Protein AF-A0A258SLM5-F1 (afdb_monomer)

Structure (mmCIF, N/CA/C/O backbone):
data_AF-A0A258SLM5-F1
#
_entry.id   AF-A0A258SLM5-F1
#
loop_
_atom_site.group_PDB
_atom_site.id
_atom_site.type_symbol
_atom_site.label_atom_id
_atom_site.label_alt_id
_atom_site.label_comp_id
_atom_site.label_asym_id
_atom_site.label_entity_id
_atom_site.label_seq_id
_atom_site.pdbx_PDB_ins_code
_atom_site.Cartn_x
_atom_site.Cartn_y
_atom_site.Cartn_z
_atom_site.occupancy
_atom_site.B_iso_or_equiv
_atom_site.auth_seq_id
_atom_site.auth_comp_id
_atom_site.auth_asym_id
_atom_site.auth_atom_id
_atom_site.pdbx_PDB_model_num
ATOM 1 N N . MET A 1 1 ? -1.365 2.436 -43.369 1.00 46.50 1 MET A N 1
ATOM 2 C CA . MET A 1 1 ? -1.531 3.900 -43.452 1.00 46.50 1 MET A CA 1
ATOM 3 C C . MET A 1 1 ? -2.387 4.309 -42.268 1.00 46.50 1 MET A C 1
ATOM 5 O O . MET A 1 1 ? -3.543 3.920 -42.238 1.00 46.50 1 MET A O 1
ATOM 9 N N . THR A 1 2 ? -1.801 4.949 -41.257 1.00 47.31 2 THR A N 1
ATOM 10 C CA . THR A 1 2 ? -2.528 5.542 -40.121 1.00 47.31 2 THR A CA 1
ATOM 11 C C . THR A 1 2 ? -3.199 6.834 -40.585 1.00 47.31 2 THR A C 1
ATOM 13 O O . THR A 1 2 ? -2.580 7.614 -41.311 1.00 47.31 2 THR A O 1
ATOM 16 N N . LEU A 1 3 ? -4.473 7.028 -40.241 1.00 50.03 3 LEU A N 1
ATOM 17 C CA . LEU A 1 3 ? -5.247 8.199 -40.665 1.00 50.03 3 LEU A CA 1
ATOM 18 C C . LEU A 1 3 ? -4.883 9.434 -39.813 1.00 50.03 3 LEU A C 1
ATOM 20 O O . LEU A 1 3 ? -4.470 9.278 -38.662 1.00 50.03 3 LEU A O 1
ATOM 24 N N . PRO A 1 4 ? -5.040 10.669 -40.329 1.00 44.06 4 PRO A N 1
ATOM 25 C CA . PRO A 1 4 ? -4.808 11.886 -39.553 1.00 44.06 4 PRO A CA 1
ATOM 26 C C . PRO A 1 4 ? -5.886 11.989 -38.464 1.00 44.06 4 PRO A C 1
ATOM 28 O O . PRO A 1 4 ? -7.036 12.304 -38.756 1.00 44.06 4 PRO A O 1
ATOM 31 N N . GLY A 1 5 ? -5.526 11.652 -37.224 1.00 56.97 5 GLY A N 1
ATOM 32 C CA . GLY A 1 5 ? -6.453 11.564 -36.088 1.00 56.97 5 GLY A CA 1
ATOM 33 C C . GLY A 1 5 ? -6.364 10.255 -35.302 1.00 56.97 5 GLY A C 1
ATOM 34 O O . GLY A 1 5 ? -6.866 10.204 -34.182 1.00 56.97 5 GLY A O 1
ATOM 35 N N . ASP A 1 6 ? -5.681 9.230 -35.829 1.00 52.06 6 ASP A N 1
ATOM 36 C CA . ASP A 1 6 ? -5.302 8.064 -35.027 1.00 52.06 6 ASP A CA 1
ATOM 37 C C . ASP A 1 6 ? -4.296 8.519 -33.967 1.00 52.06 6 ASP A C 1
ATOM 39 O O . ASP A 1 6 ? -3.131 8.803 -34.272 1.00 52.06 6 ASP A O 1
ATOM 43 N N . GLN A 1 7 ? -4.732 8.587 -32.706 1.00 57.00 7 GLN A N 1
ATOM 44 C CA . GLN A 1 7 ? -3.772 8.591 -31.612 1.00 57.00 7 GLN A CA 1
ATOM 45 C C . GLN A 1 7 ? -2.931 7.317 -31.753 1.00 57.00 7 GLN A C 1
ATOM 47 O O . GLN A 1 7 ? -3.501 6.230 -31.893 1.00 57.00 7 GLN A O 1
ATOM 52 N N . PRO A 1 8 ? -1.590 7.414 -31.751 1.00 60.25 8 PRO A N 1
ATOM 53 C CA . PRO A 1 8 ? -0.759 6.227 -31.843 1.00 60.25 8 PRO A CA 1
ATOM 54 C C . PRO A 1 8 ? -1.170 5.283 -30.717 1.00 60.25 8 PRO A C 1
ATOM 56 O O . PRO A 1 8 ? -1.262 5.719 -29.570 1.00 60.25 8 PRO A O 1
ATOM 59 N N . LEU A 1 9 ? -1.434 4.013 -31.048 1.00 62.34 9 LEU A N 1
ATOM 60 C CA . LEU A 1 9 ? -1.694 2.969 -30.059 1.00 62.34 9 LEU A CA 1
ATOM 61 C C . LEU A 1 9 ? -0.564 3.009 -29.027 1.00 62.34 9 LEU A C 1
ATOM 63 O O . LEU A 1 9 ? 0.554 2.565 -29.303 1.00 62.34 9 LEU A O 1
ATOM 67 N N . GLN A 1 10 ? -0.839 3.594 -27.862 1.00 73.44 10 GLN A N 1
ATOM 68 C CA . GLN A 1 10 ? 0.143 3.685 -26.799 1.00 73.44 10 GLN A CA 1
ATOM 69 C C . GLN A 1 10 ? 0.272 2.288 -26.201 1.00 73.44 10 GLN A C 1
ATOM 71 O O . GLN A 1 10 ? -0.687 1.724 -25.676 1.00 73.44 10 GLN A O 1
ATOM 76 N N . LYS A 1 11 ? 1.450 1.688 -26.363 1.00 86.00 11 LYS A N 1
ATOM 77 C CA . LYS A 1 11 ? 1.726 0.336 -25.881 1.00 86.00 11 LYS A CA 1
ATOM 78 C C . LYS A 1 11 ? 2.327 0.408 -24.491 1.00 86.00 11 LYS A C 1
ATOM 80 O O . LYS A 1 11 ? 3.218 1.218 -24.247 1.00 86.00 11 LYS A O 1
ATOM 85 N N . LEU A 1 12 ? 1.880 -0.492 -23.623 1.00 93.19 12 LEU A N 1
ATOM 86 C CA . LEU A 1 12 ? 2.562 -0.748 -22.366 1.00 93.19 12 LEU A CA 1
ATOM 87 C C . LEU A 1 12 ? 3.955 -1.327 -22.657 1.00 93.19 12 LEU A C 1
ATOM 89 O O . LEU A 1 12 ? 4.104 -2.266 -23.441 1.00 93.19 12 LEU A O 1
ATOM 93 N N . GLN A 1 13 ? 4.967 -0.742 -22.036 1.00 95.38 13 GLN A N 1
ATOM 94 C CA . GLN A 1 13 ? 6.375 -1.101 -22.127 1.00 95.38 13 GLN A CA 1
ATOM 95 C C . GLN A 1 13 ? 6.870 -1.560 -20.755 1.00 95.38 13 GLN A C 1
ATOM 97 O O . GLN A 1 13 ? 6.334 -1.163 -19.718 1.00 95.38 13 GLN A O 1
ATOM 102 N N . PHE A 1 14 ? 7.908 -2.395 -20.756 1.00 96.50 14 PHE A N 1
ATOM 103 C CA . PHE A 1 14 ? 8.510 -2.912 -19.535 1.00 96.50 14 PHE A CA 1
ATOM 104 C C . PHE A 1 14 ? 9.997 -2.587 -19.488 1.00 96.50 14 PHE A C 1
ATOM 106 O O . PHE A 1 14 ? 10.729 -2.881 -20.432 1.00 96.50 14 PHE A O 1
ATOM 113 N N . TYR A 1 15 ? 10.430 -2.007 -18.374 1.00 95.88 15 TYR A N 1
ATOM 114 C CA . TYR A 1 15 ? 11.804 -1.563 -18.156 1.00 95.88 15 TYR A CA 1
ATOM 115 C C . TYR A 1 15 ? 12.389 -2.256 -16.937 1.00 95.88 15 TYR A C 1
ATOM 117 O O . TYR A 1 15 ? 11.711 -2.386 -15.920 1.00 95.88 15 TYR A O 1
ATOM 125 N N . VAL A 1 16 ? 13.643 -2.689 -17.025 1.00 96.31 16 VAL A N 1
ATOM 126 C CA . VAL A 1 16 ? 14.373 -3.243 -15.882 1.00 96.31 16 VAL A CA 1
ATOM 127 C C . VAL A 1 16 ? 15.198 -2.128 -15.253 1.00 96.31 16 VAL A C 1
ATOM 129 O O . VAL A 1 16 ? 15.904 -1.407 -15.958 1.00 96.31 16 VAL A O 1
ATOM 132 N N . THR A 1 17 ? 15.102 -1.965 -13.937 1.00 94.69 17 THR A N 1
ATOM 133 C CA . THR A 1 17 ? 15.929 -1.000 -13.207 1.00 94.69 17 THR A CA 1
ATOM 134 C C . THR A 1 17 ? 17.398 -1.417 -13.208 1.00 94.69 17 THR A C 1
ATOM 136 O O . THR A 1 17 ? 17.745 -2.594 -13.351 1.00 94.69 17 THR A O 1
ATOM 139 N N . THR A 1 18 ? 18.280 -0.460 -12.935 1.00 93.94 18 THR A N 1
ATOM 140 C CA . THR A 1 18 ? 19.635 -0.787 -12.485 1.00 93.94 18 THR A CA 1
ATOM 141 C C . THR A 1 18 ? 19.578 -1.590 -11.179 1.00 93.94 18 THR A C 1
ATOM 143 O O . THR A 1 18 ? 18.570 -1.580 -10.464 1.00 93.94 18 THR A O 1
ATOM 146 N N . GLY A 1 19 ? 20.638 -2.350 -10.901 1.00 93.62 19 GLY A N 1
ATOM 147 C CA . GLY A 1 19 ? 20.751 -3.116 -9.662 1.00 93.62 19 GLY A CA 1
ATOM 148 C C . GLY A 1 19 ? 20.915 -2.205 -8.447 1.00 93.62 19 GLY A C 1
ATOM 149 O O . GLY A 1 19 ? 21.703 -1.264 -8.483 1.00 93.62 19 GLY A O 1
ATOM 150 N N . TYR A 1 20 ? 20.197 -2.510 -7.370 1.00 92.56 20 TYR A N 1
ATOM 151 C CA . TYR A 1 20 ? 20.288 -1.833 -6.073 1.00 92.56 20 TYR A CA 1
ATOM 152 C C . TYR A 1 20 ? 20.353 -2.856 -4.933 1.00 92.56 20 TYR A C 1
ATOM 154 O O . TYR A 1 20 ? 20.106 -4.045 -5.137 1.00 92.56 20 TYR A O 1
ATOM 162 N N . SER A 1 21 ? 20.702 -2.427 -3.721 1.00 93.69 21 SER A N 1
ATOM 163 C CA . SER A 1 21 ? 20.759 -3.319 -2.555 1.00 93.69 21 SER A CA 1
ATOM 164 C C . SER A 1 21 ? 19.380 -3.894 -2.221 1.00 93.69 21 SER A C 1
ATOM 166 O O . SER A 1 21 ? 18.390 -3.169 -2.137 1.00 93.69 21 SER A O 1
ATOM 168 N N . CYS A 1 22 ? 19.290 -5.207 -2.005 1.00 94.50 22 CYS A N 1
ATOM 169 C CA . CYS A 1 22 ? 18.036 -5.846 -1.620 1.00 94.50 22 CYS A CA 1
ATOM 170 C C . CYS A 1 22 ? 17.626 -5.431 -0.200 1.00 94.50 22 CYS A C 1
ATOM 172 O O . CYS A 1 22 ? 18.342 -5.704 0.758 1.00 94.50 22 CYS A O 1
ATOM 174 N N . GLY A 1 23 ? 16.432 -4.852 -0.052 1.00 89.12 23 GLY A N 1
ATOM 175 C CA . GLY A 1 23 ? 15.911 -4.420 1.252 1.00 89.12 23 GLY A CA 1
ATOM 176 C C . GLY A 1 23 ? 15.541 -5.551 2.222 1.00 89.12 23 GLY A C 1
ATOM 177 O O . GLY A 1 23 ? 15.280 -5.280 3.387 1.00 89.12 23 GLY A O 1
ATOM 178 N N . TYR A 1 24 ? 15.511 -6.809 1.767 1.00 90.56 24 TYR A N 1
ATOM 179 C CA . TYR A 1 24 ? 15.129 -7.961 2.599 1.00 90.56 24 TYR A CA 1
ATOM 180 C C . TYR A 1 24 ? 16.278 -8.924 2.887 1.00 90.56 24 TYR A C 1
ATOM 182 O O . TYR A 1 24 ? 16.266 -9.599 3.913 1.00 90.56 24 TYR A O 1
ATOM 190 N N . LEU A 1 25 ? 17.242 -9.040 1.972 1.00 92.69 25 LEU A N 1
ATOM 191 C CA . LEU A 1 25 ? 18.299 -10.043 2.050 1.00 92.69 25 LEU A CA 1
ATOM 192 C C . LEU A 1 25 ? 19.661 -9.349 2.001 1.00 92.69 25 LEU A C 1
ATOM 194 O O . LEU A 1 25 ? 19.982 -8.737 0.977 1.00 92.69 25 LEU A O 1
ATOM 198 N N . PRO A 1 26 ? 20.479 -9.455 3.065 1.00 92.06 26 PRO A N 1
ATOM 199 C CA . PRO A 1 26 ? 21.780 -8.806 3.098 1.00 92.06 26 PRO A CA 1
ATOM 200 C C . PRO A 1 26 ? 22.681 -9.353 1.987 1.00 92.06 26 PRO A C 1
ATOM 202 O O . PRO A 1 26 ? 22.635 -10.540 1.656 1.00 92.06 26 PRO A O 1
ATOM 205 N N . ASN A 1 27 ? 23.519 -8.480 1.423 1.00 90.56 27 ASN A N 1
ATOM 206 C CA . ASN A 1 27 ? 24.499 -8.808 0.379 1.00 90.56 27 ASN A CA 1
ATOM 207 C C . ASN A 1 27 ? 23.906 -9.375 -0.926 1.00 90.56 27 ASN A C 1
ATOM 209 O O . ASN A 1 27 ? 24.622 -10.004 -1.704 1.00 90.56 27 ASN A O 1
ATOM 213 N N . LYS A 1 28 ? 22.611 -9.158 -1.194 1.00 92.94 28 LYS A N 1
ATOM 214 C CA . LYS A 1 28 ? 21.994 -9.465 -2.491 1.00 92.94 28 LYS A CA 1
ATOM 215 C C . LYS A 1 28 ? 21.656 -8.189 -3.253 1.00 92.94 28 LYS A C 1
ATOM 217 O O . LYS A 1 28 ? 21.232 -7.200 -2.661 1.00 92.94 28 LYS A O 1
ATOM 222 N N . LEU A 1 29 ? 21.787 -8.248 -4.577 1.00 93.94 29 LEU A N 1
ATOM 223 C CA . LEU A 1 29 ? 21.261 -7.222 -5.472 1.00 93.94 29 LEU A CA 1
ATOM 224 C C . LEU A 1 29 ? 19.797 -7.509 -5.816 1.00 93.94 29 LEU A C 1
ATOM 226 O O . LEU A 1 29 ? 19.373 -8.661 -5.943 1.00 93.94 29 LEU A O 1
ATOM 230 N N . ALA A 1 30 ? 19.039 -6.434 -5.968 1.00 95.25 30 ALA A N 1
ATOM 231 C CA . ALA A 1 30 ? 17.667 -6.420 -6.419 1.00 95.25 30 ALA A CA 1
ATOM 232 C C . ALA A 1 30 ? 17.533 -5.584 -7.692 1.00 95.25 30 ALA A C 1
ATOM 234 O O . ALA A 1 30 ? 18.253 -4.611 -7.899 1.00 95.25 30 ALA A O 1
ATOM 235 N N . GLN A 1 31 ? 16.589 -5.986 -8.534 1.00 95.69 31 GLN A N 1
ATOM 236 C CA . GLN A 1 31 ? 16.138 -5.239 -9.702 1.00 95.69 31 GLN A CA 1
ATOM 237 C C . GLN A 1 31 ? 14.623 -5.366 -9.788 1.00 95.69 31 GLN A C 1
ATOM 239 O O . GLN A 1 31 ? 14.046 -6.350 -9.313 1.00 95.69 31 GLN A O 1
ATOM 244 N N . SER A 1 32 ? 13.982 -4.386 -10.411 1.00 95.94 32 SER A N 1
ATOM 245 C CA . SER A 1 32 ? 12.543 -4.392 -10.650 1.00 95.94 32 SER A CA 1
ATOM 246 C C . SER A 1 32 ? 12.241 -4.278 -12.137 1.00 95.94 32 SER A C 1
ATOM 248 O O . SER A 1 32 ? 12.918 -3.556 -12.862 1.00 95.94 32 SER A O 1
ATOM 250 N N . LEU A 1 33 ? 11.201 -4.980 -12.579 1.00 97.06 33 LEU A N 1
ATOM 251 C CA . LEU A 1 33 ? 10.557 -4.770 -13.867 1.00 97.06 33 LEU A CA 1
ATOM 252 C C . LEU A 1 33 ? 9.397 -3.793 -13.661 1.00 97.06 33 LEU A C 1
ATOM 254 O O . LEU A 1 33 ? 8.480 -4.094 -12.898 1.00 97.06 33 LEU A O 1
ATOM 258 N N . ILE A 1 34 ? 9.436 -2.645 -14.326 1.00 97.19 34 ILE A N 1
ATOM 259 C CA . ILE A 1 34 ? 8.461 -1.556 -14.204 1.00 97.19 34 ILE A CA 1
ATOM 260 C C . ILE A 1 34 ? 7.580 -1.532 -15.451 1.00 97.19 34 ILE A C 1
ATOM 262 O O . ILE A 1 34 ? 8.101 -1.585 -16.564 1.00 97.19 34 ILE A O 1
ATOM 266 N N . ALA A 1 35 ? 6.263 -1.430 -15.265 1.00 97.12 35 ALA A N 1
ATOM 267 C CA . ALA A 1 35 ? 5.305 -1.213 -16.345 1.00 97.12 35 ALA A CA 1
ATOM 268 C C . ALA A 1 35 ? 5.100 0.293 -16.577 1.00 97.12 35 ALA A C 1
ATOM 270 O O . ALA A 1 35 ? 4.783 1.031 -15.643 1.00 97.12 35 ALA A O 1
ATOM 271 N N . ALA A 1 36 ? 5.283 0.752 -17.814 1.00 94.81 36 ALA A N 1
ATOM 272 C CA . ALA A 1 36 ? 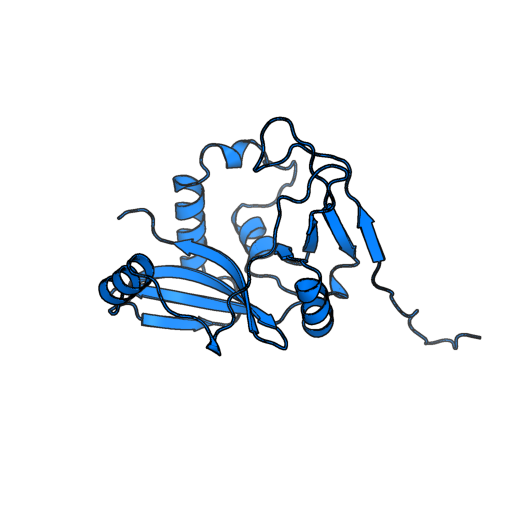5.211 2.166 -18.170 1.00 94.81 36 ALA A CA 1
ATOM 273 C C . ALA A 1 36 ? 4.638 2.377 -19.587 1.00 94.81 36 ALA A C 1
ATOM 275 O O . ALA A 1 36 ? 4.700 1.466 -20.409 1.00 94.81 36 ALA A O 1
ATOM 276 N N . PRO A 1 37 ? 4.104 3.567 -19.906 1.00 94.56 37 PRO A N 1
ATOM 277 C CA . PRO A 1 37 ? 3.883 4.696 -19.001 1.00 94.56 37 PRO A CA 1
ATOM 278 C C . PRO A 1 37 ? 2.737 4.442 -18.003 1.00 94.56 37 PRO A C 1
ATOM 280 O O . PRO A 1 37 ? 1.799 3.698 -18.277 1.00 94.56 37 PRO A O 1
ATOM 283 N N . GLN A 1 38 ? 2.831 5.056 -16.819 1.00 92.69 38 GLN A N 1
ATOM 284 C CA . GLN A 1 38 ? 1.961 4.764 -15.667 1.00 92.69 38 GLN A CA 1
ATOM 285 C C . GLN A 1 38 ? 0.480 5.051 -15.923 1.00 92.69 38 GLN A C 1
ATOM 287 O O . GLN A 1 38 ? -0.377 4.334 -15.416 1.00 92.69 38 GLN A O 1
ATOM 292 N N . HIS A 1 39 ? 0.162 6.091 -16.702 1.00 92.00 39 HIS A N 1
ATOM 293 C CA . HIS A 1 39 ? -1.223 6.483 -16.996 1.00 92.00 39 HIS A CA 1
ATOM 294 C C . HIS A 1 39 ? -1.976 5.447 -17.835 1.00 92.00 39 HIS A C 1
ATOM 296 O O . HIS A 1 39 ? -3.201 5.475 -17.868 1.00 92.00 39 HIS A O 1
ATOM 302 N N . LEU A 1 40 ? -1.266 4.521 -18.489 1.00 94.31 40 LEU A N 1
ATOM 303 C CA . LEU A 1 40 ? -1.887 3.388 -19.174 1.00 94.31 40 LEU A CA 1
ATOM 304 C C . LEU A 1 40 ? -2.214 2.235 -18.224 1.00 94.31 40 LEU A C 1
ATOM 306 O O . LEU A 1 40 ? -2.997 1.368 -18.588 1.00 94.31 40 LEU A O 1
ATOM 310 N N . VAL A 1 41 ? -1.640 2.191 -17.020 1.00 95.62 41 VAL A N 1
ATOM 311 C CA . VAL A 1 41 ? -1.906 1.126 -16.046 1.00 95.62 41 VAL A CA 1
ATOM 312 C C . VAL A 1 41 ? -3.190 1.448 -15.282 1.00 95.62 41 VAL A C 1
ATOM 314 O O . VAL A 1 41 ? -3.162 1.931 -14.154 1.00 95.62 41 VAL A O 1
ATOM 317 N N . ASN A 1 42 ? -4.325 1.202 -15.931 1.00 95.31 42 ASN A N 1
ATOM 318 C CA . ASN A 1 42 ? -5.652 1.309 -15.327 1.00 95.31 42 ASN A CA 1
ATOM 319 C C . ASN A 1 42 ? -6.057 0.016 -14.585 1.00 95.31 42 ASN A C 1
ATOM 321 O O . ASN A 1 42 ? -5.320 -0.972 -14.605 1.00 95.31 42 ASN A O 1
ATOM 325 N N . THR A 1 43 ? -7.241 -0.007 -13.960 1.00 95.69 43 THR A N 1
ATOM 326 C CA . THR A 1 43 ? -7.762 -1.176 -13.218 1.00 95.69 43 THR A CA 1
ATOM 327 C C . THR A 1 43 ? -7.762 -2.470 -14.030 1.00 95.69 43 THR A C 1
ATOM 329 O O . THR A 1 43 ? -7.400 -3.528 -13.510 1.00 95.69 43 THR A O 1
ATOM 332 N N . GLU A 1 44 ? -8.144 -2.415 -15.307 1.00 95.50 44 GLU A N 1
ATOM 333 C CA . GLU A 1 44 ? -8.196 -3.601 -16.164 1.00 95.50 44 GLU A CA 1
ATOM 334 C C . GLU A 1 44 ? -6.795 -4.155 -16.435 1.00 95.50 44 GLU A C 1
ATOM 336 O O . GLU A 1 44 ? -6.544 -5.346 -16.240 1.00 95.50 44 GLU A O 1
ATOM 341 N N . ILE A 1 45 ? -5.862 -3.286 -16.827 1.00 96.50 45 ILE A N 1
ATOM 342 C CA . ILE A 1 45 ? -4.477 -3.676 -17.093 1.00 96.50 45 ILE A CA 1
ATOM 343 C C . ILE A 1 45 ? -3.811 -4.169 -15.807 1.00 96.50 45 ILE A C 1
ATOM 345 O O . ILE A 1 45 ? -3.168 -5.221 -15.808 1.00 96.50 45 ILE A O 1
ATOM 349 N N . TYR A 1 46 ? -4.004 -3.465 -14.690 1.00 97.25 46 TYR A N 1
ATOM 350 C CA . TYR A 1 46 ? -3.441 -3.864 -13.405 1.00 97.25 46 TYR A CA 1
ATOM 351 C C . TYR A 1 46 ? -3.997 -5.205 -12.915 1.00 97.25 46 TYR A C 1
ATOM 353 O O . TYR A 1 46 ? -3.228 -6.020 -12.407 1.00 97.25 46 TYR A O 1
ATOM 361 N N . SER A 1 47 ? -5.280 -5.497 -13.162 1.00 96.88 47 SER A N 1
ATOM 362 C CA . SER A 1 47 ? -5.870 -6.813 -12.874 1.00 96.88 47 SER A CA 1
ATOM 363 C C . SER A 1 47 ? -5.144 -7.946 -13.609 1.00 96.88 47 SER A C 1
ATOM 365 O O . SER A 1 47 ? -5.045 -9.047 -13.083 1.00 96.88 47 SER A O 1
ATOM 367 N N . GLY A 1 48 ? -4.588 -7.700 -14.800 1.00 96.38 48 GLY A N 1
ATOM 368 C CA . GLY A 1 48 ? -3.719 -8.661 -15.487 1.00 96.38 48 GLY A CA 1
ATOM 369 C C . GLY A 1 48 ? -2.291 -8.698 -14.929 1.00 96.38 48 GLY A C 1
ATOM 370 O O . GLY A 1 48 ? -1.703 -9.769 -14.777 1.00 96.38 48 GLY A O 1
ATOM 371 N N . LEU A 1 49 ? -1.722 -7.540 -14.591 1.00 96.56 49 LEU A N 1
ATOM 372 C CA . LEU A 1 49 ? -0.353 -7.437 -14.078 1.00 96.56 49 LEU A CA 1
ATOM 373 C C . LEU A 1 49 ? -0.198 -8.083 -12.694 1.00 96.56 49 LEU A C 1
ATOM 375 O O . LEU A 1 49 ? 0.769 -8.812 -12.462 1.00 96.56 49 LEU A O 1
ATOM 379 N N . ILE A 1 50 ? -1.150 -7.882 -11.780 1.00 96.12 50 ILE A N 1
ATOM 380 C CA . ILE A 1 50 ? -1.108 -8.486 -10.439 1.00 96.12 50 ILE A CA 1
ATOM 381 C C . ILE A 1 50 ? -1.134 -10.021 -10.510 1.00 96.12 50 ILE A C 1
ATOM 383 O O . ILE A 1 50 ? -0.494 -10.710 -9.704 1.00 96.12 50 ILE A O 1
ATOM 387 N N . GLN A 1 51 ? -1.764 -10.575 -11.555 1.00 94.19 51 GLN A N 1
ATOM 388 C CA . GLN A 1 51 ? -1.745 -12.010 -11.836 1.00 94.19 51 GLN A CA 1
ATOM 389 C C . GLN A 1 51 ? -0.334 -12.525 -12.157 1.00 94.19 51 GLN A C 1
ATOM 391 O O . GLN A 1 51 ? -0.006 -13.662 -11.822 1.00 94.19 51 GLN A O 1
ATOM 396 N N . GLN A 1 52 ? 0.526 -11.662 -12.698 1.00 94.56 52 GLN A N 1
ATOM 397 C CA . GLN A 1 52 ? 1.928 -11.932 -13.028 1.00 94.56 52 GLN A CA 1
ATOM 398 C C . GLN A 1 52 ? 2.909 -11.511 -11.915 1.00 94.56 52 GLN A C 1
ATOM 400 O O . GLN A 1 52 ? 4.121 -11.461 -12.134 1.00 94.56 52 GLN A O 1
ATOM 405 N N . GLY A 1 53 ? 2.400 -11.197 -10.719 1.00 94.38 53 GLY A N 1
ATOM 406 C CA . GLY A 1 53 ? 3.211 -10.836 -9.556 1.00 94.38 53 GLY A CA 1
ATOM 407 C C . GLY A 1 53 ? 3.643 -9.371 -9.508 1.00 94.38 53 GLY A C 1
ATOM 408 O O . GLY A 1 53 ? 4.555 -9.043 -8.749 1.00 94.38 53 GLY A O 1
ATOM 409 N N . PHE A 1 54 ? 3.017 -8.494 -10.302 1.00 96.19 54 PHE A N 1
ATOM 410 C CA . PHE A 1 54 ? 3.159 -7.051 -10.107 1.00 96.19 54 PHE A CA 1
ATOM 411 C C . PHE A 1 54 ? 2.471 -6.593 -8.824 1.00 96.19 54 PHE A C 1
ATOM 413 O O . PHE A 1 54 ? 1.440 -7.118 -8.417 1.00 96.19 54 PHE A O 1
ATOM 420 N N . ARG A 1 55 ? 3.078 -5.585 -8.210 1.00 94.31 55 ARG A N 1
ATOM 421 C CA . ARG A 1 55 ? 2.590 -4.793 -7.083 1.00 94.31 55 ARG A CA 1
ATOM 422 C C . ARG A 1 55 ? 2.651 -3.319 -7.474 1.00 94.31 55 ARG A C 1
ATOM 424 O O . ARG A 1 55 ? 3.282 -2.983 -8.481 1.00 94.31 55 ARG A O 1
ATOM 431 N N . ARG A 1 56 ? 2.039 -2.432 -6.690 1.00 92.44 56 ARG A N 1
ATOM 432 C CA . ARG A 1 56 ? 2.097 -0.992 -6.963 1.00 92.44 56 ARG A CA 1
ATOM 433 C C . ARG A 1 56 ? 2.474 -0.142 -5.757 1.00 92.44 56 ARG A C 1
ATOM 435 O O . ARG A 1 56 ? 2.280 -0.551 -4.618 1.00 92.44 56 ARG A O 1
ATOM 442 N N . SER A 1 57 ? 3.013 1.035 -6.050 1.00 89.19 57 SER A N 1
ATOM 443 C CA . SER A 1 57 ? 3.281 2.130 -5.114 1.00 89.19 57 SER A CA 1
ATOM 444 C C . SER A 1 57 ? 2.875 3.432 -5.802 1.00 89.19 57 SER A C 1
ATOM 446 O O . SER A 1 57 ? 3.397 3.736 -6.878 1.00 89.19 57 SER A O 1
ATOM 448 N N . GLY A 1 58 ? 1.884 4.147 -5.260 1.00 88.56 58 GLY A N 1
ATOM 449 C CA . GLY A 1 58 ? 1.223 5.238 -5.981 1.00 88.56 58 GLY A CA 1
ATOM 450 C C . GLY A 1 58 ? 0.770 4.786 -7.376 1.00 88.56 58 GLY A C 1
ATOM 451 O O . GLY A 1 58 ? 0.096 3.762 -7.531 1.00 88.56 58 GLY A O 1
ATOM 452 N N . LYS A 1 59 ? 1.208 5.513 -8.407 1.00 90.38 59 LYS A N 1
ATOM 453 C CA . LYS A 1 59 ? 0.920 5.227 -9.825 1.00 90.38 59 LYS A CA 1
ATOM 454 C C . LYS A 1 59 ? 1.865 4.208 -10.480 1.00 90.38 59 LYS A C 1
ATOM 456 O O . LYS A 1 59 ? 1.652 3.827 -11.630 1.00 90.38 59 LYS A O 1
ATOM 461 N N . PHE A 1 60 ? 2.911 3.759 -9.788 1.00 92.56 60 PHE A N 1
ATOM 462 C CA . PHE A 1 60 ? 3.926 2.871 -10.354 1.00 92.56 60 PHE A CA 1
ATOM 463 C C . PHE A 1 60 ? 3.563 1.406 -10.127 1.00 92.56 60 PHE A C 1
ATOM 465 O O . PHE A 1 60 ? 3.444 0.973 -8.982 1.00 92.56 60 PHE A O 1
ATOM 472 N N . ALA A 1 61 ? 3.471 0.621 -11.202 1.00 95.88 61 ALA A N 1
ATOM 473 C CA . ALA A 1 61 ? 3.341 -0.832 -11.134 1.00 95.88 61 ALA A CA 1
ATOM 474 C C . ALA A 1 61 ? 4.676 -1.508 -11.466 1.00 95.88 61 ALA A C 1
ATOM 476 O O . ALA A 1 61 ? 5.306 -1.215 -12.485 1.00 95.88 61 ALA A O 1
ATOM 477 N N . TYR A 1 62 ? 5.106 -2.433 -10.612 1.00 96.19 62 TYR A N 1
ATOM 478 C CA . TYR A 1 62 ? 6.400 -3.093 -10.733 1.00 96.19 62 TYR A CA 1
ATOM 479 C C . TYR A 1 62 ? 6.390 -4.501 -10.135 1.00 96.19 62 TYR A C 1
ATOM 481 O O . TYR A 1 62 ? 5.543 -4.832 -9.309 1.00 96.19 62 TYR A O 1
ATOM 489 N N . ARG A 1 63 ? 7.353 -5.342 -10.512 1.00 96.12 63 ARG A N 1
ATOM 490 C CA . ARG A 1 63 ? 7.625 -6.614 -9.828 1.00 96.12 63 ARG A CA 1
ATOM 491 C C . ARG A 1 63 ? 9.121 -6.867 -9.687 1.00 96.12 63 ARG A C 1
ATOM 493 O O . ARG A 1 63 ? 9.882 -6.411 -10.538 1.00 96.12 63 ARG A O 1
ATOM 500 N N . PRO A 1 64 ? 9.555 -7.637 -8.679 1.00 95.62 64 PRO A N 1
ATOM 501 C CA . PRO A 1 64 ? 10.934 -8.1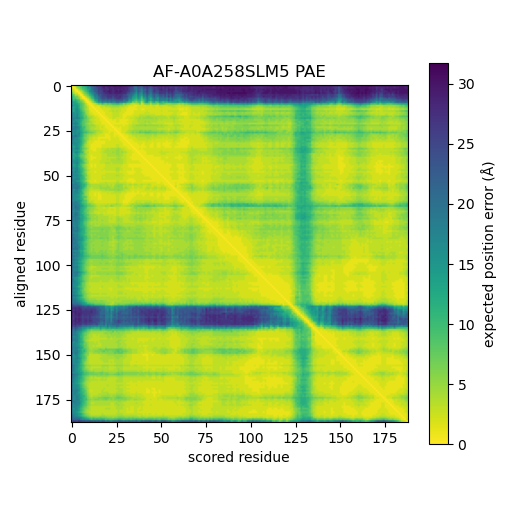06 -8.586 1.00 95.62 64 PRO A CA 1
ATOM 502 C C . PRO A 1 64 ? 11.385 -8.837 -9.860 1.00 95.62 64 PRO A C 1
ATOM 504 O O . PRO A 1 64 ? 10.653 -9.658 -10.419 1.00 95.62 64 PRO A O 1
ATOM 507 N N . HIS A 1 65 ? 12.602 -8.535 -10.305 1.00 95.75 65 HIS A N 1
ATOM 508 C CA . HIS A 1 65 ? 13.239 -9.088 -11.500 1.00 95.75 65 HIS A CA 1
ATOM 509 C C . HIS A 1 65 ? 14.746 -9.297 -11.277 1.00 95.75 65 HIS A C 1
ATOM 511 O O . HIS A 1 65 ? 15.576 -8.902 -12.085 1.00 95.75 65 HIS A O 1
ATOM 517 N N . CYS A 1 66 ? 15.111 -9.875 -10.134 1.00 94.44 66 CYS A N 1
ATOM 518 C CA . CYS A 1 66 ? 16.505 -10.142 -9.796 1.00 94.44 66 CYS A CA 1
ATOM 519 C C . CYS A 1 66 ? 17.059 -11.301 -10.642 1.00 94.44 66 CYS A C 1
ATOM 521 O O . CYS A 1 66 ? 16.420 -12.349 -10.726 1.00 94.44 66 CYS A O 1
ATOM 523 N N . GLU A 1 67 ? 18.274 -11.167 -11.179 1.00 88.75 67 GLU A N 1
ATOM 524 C CA . GLU A 1 67 ? 18.909 -12.214 -12.001 1.00 88.75 67 GLU A CA 1
ATOM 525 C C . GLU A 1 67 ? 19.097 -13.542 -11.245 1.00 88.75 67 GLU A C 1
ATOM 527 O O . GLU A 1 67 ? 18.794 -14.614 -11.763 1.00 88.75 67 GLU A O 1
ATOM 532 N N . ASN A 1 68 ? 19.548 -13.466 -9.988 1.00 89.81 68 ASN A N 1
ATOM 533 C CA . ASN A 1 68 ? 19.989 -14.623 -9.198 1.00 89.81 68 ASN A CA 1
ATOM 534 C C . ASN A 1 68 ? 19.139 -14.867 -7.932 1.00 89.81 68 ASN A C 1
ATOM 536 O O . ASN A 1 68 ? 19.611 -15.462 -6.962 1.00 89.81 68 ASN A O 1
ATOM 540 N N . CYS A 1 69 ? 17.896 -14.371 -7.881 1.00 93.19 69 CYS A N 1
ATOM 541 C CA . CYS A 1 69 ? 17.040 -14.485 -6.693 1.00 93.19 69 CYS A CA 1
ATOM 542 C C . CYS A 1 69 ? 15.554 -14.613 -7.058 1.00 93.19 69 CYS A C 1
ATOM 544 O O . CYS A 1 69 ? 15.068 -13.911 -7.940 1.00 93.19 69 CYS A O 1
ATOM 546 N N . ARG A 1 70 ? 14.821 -15.484 -6.349 1.00 91.62 70 ARG A N 1
ATOM 547 C CA . ARG A 1 70 ? 13.370 -15.709 -6.529 1.00 91.62 70 ARG A CA 1
ATOM 548 C C . ARG A 1 70 ? 12.576 -15.686 -5.215 1.00 91.62 70 ARG A C 1
ATOM 550 O O . ARG A 1 70 ? 11.444 -16.144 -5.176 1.00 91.62 70 ARG A O 1
ATOM 557 N N . GLU A 1 71 ? 13.164 -15.143 -4.151 1.00 93.38 71 GLU A N 1
ATOM 558 C CA . GLU A 1 71 ? 12.586 -15.154 -2.794 1.00 93.38 71 GLU A CA 1
ATOM 559 C C . GLU A 1 71 ? 11.385 -14.208 -2.637 1.00 93.38 71 GLU A C 1
ATOM 561 O O . GLU A 1 71 ? 10.576 -14.352 -1.724 1.00 93.38 71 GLU A O 1
ATOM 566 N N . CYS A 1 72 ? 11.236 -13.225 -3.530 1.00 92.88 72 CYS A N 1
ATOM 567 C CA . CYS A 1 72 ? 10.083 -12.334 -3.514 1.00 92.88 72 CYS A CA 1
ATOM 568 C C . CYS A 1 72 ? 8.864 -13.012 -4.152 1.00 92.88 72 CYS A C 1
ATOM 570 O O . CYS A 1 72 ? 8.572 -12.804 -5.331 1.00 92.88 72 CYS A O 1
ATOM 572 N N . VAL A 1 73 ? 8.156 -13.813 -3.359 1.00 91.38 73 VAL A N 1
ATOM 573 C CA . VAL A 1 73 ? 6.956 -14.539 -3.789 1.00 91.38 73 VAL A CA 1
ATOM 574 C C . VAL A 1 73 ? 5.697 -13.725 -3.455 1.00 91.38 73 VAL A C 1
ATOM 576 O O . VAL A 1 73 ? 5.525 -13.328 -2.300 1.00 91.38 73 VAL A O 1
ATOM 579 N N . PRO A 1 74 ? 4.804 -13.452 -4.426 1.00 90.94 74 PRO A N 1
ATOM 580 C CA . PRO A 1 74 ? 3.532 -12.796 -4.145 1.00 90.94 74 PRO A CA 1
ATOM 581 C C . PRO A 1 74 ? 2.626 -13.721 -3.324 1.00 90.94 74 PRO A C 1
ATOM 583 O O . PRO A 1 74 ? 2.444 -14.891 -3.660 1.00 90.94 74 PRO A O 1
ATOM 586 N N . VAL A 1 75 ? 2.032 -13.183 -2.261 1.00 91.44 75 VAL A N 1
ATOM 587 C CA . VAL A 1 75 ? 1.094 -13.914 -1.401 1.00 91.44 75 VAL A CA 1
ATOM 588 C C . VAL A 1 75 ? -0.331 -13.679 -1.888 1.00 91.44 75 VAL A C 1
ATOM 590 O O . VAL A 1 75 ? -0.703 -12.552 -2.208 1.00 91.44 75 VAL A O 1
ATOM 593 N N . ARG A 1 76 ? -1.138 -14.743 -1.922 1.00 92.69 76 ARG A N 1
ATOM 594 C CA . ARG A 1 76 ? -2.570 -14.683 -2.232 1.00 92.69 76 ARG A CA 1
ATOM 595 C C . ARG A 1 76 ? -3.361 -15.502 -1.231 1.00 92.69 76 ARG A C 1
ATOM 597 O O . ARG A 1 76 ? -2.890 -16.536 -0.765 1.00 92.69 76 ARG A O 1
ATOM 604 N N . ILE A 1 77 ? -4.567 -15.037 -0.932 1.00 93.56 77 ILE A N 1
ATOM 605 C CA . ILE A 1 77 ? -5.511 -15.726 -0.058 1.00 93.56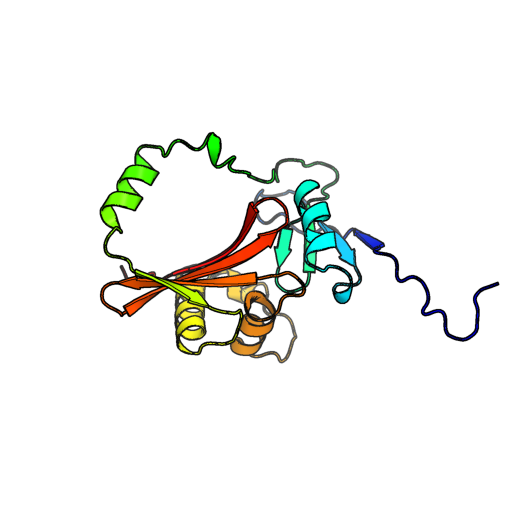 77 ILE A CA 1
ATOM 606 C C . ILE A 1 77 ? -6.750 -16.042 -0.888 1.00 93.56 77 ILE A C 1
ATOM 608 O O . ILE A 1 77 ? -7.447 -15.134 -1.335 1.00 93.56 77 ILE A O 1
ATOM 612 N N . VAL A 1 78 ? -7.019 -17.330 -1.096 1.00 94.62 78 VAL A N 1
ATOM 613 C CA . VAL A 1 78 ? -8.259 -17.784 -1.732 1.00 94.62 78 VAL A CA 1
ATOM 614 C C . VAL A 1 78 ? -9.364 -17.703 -0.688 1.00 94.62 78 VAL A C 1
ATOM 616 O O . VAL A 1 78 ? -9.390 -18.494 0.251 1.00 94.62 78 VAL A O 1
ATOM 619 N N . LEU A 1 79 ? -10.264 -16.729 -0.827 1.00 92.69 79 LEU A N 1
ATOM 620 C CA . LEU A 1 79 ? -11.266 -16.428 0.202 1.00 92.69 79 LEU A CA 1
ATOM 621 C C . LEU A 1 79 ? -12.156 -17.631 0.542 1.00 92.69 79 LEU A C 1
ATOM 623 O O . LEU A 1 79 ? -12.422 -17.875 1.714 1.00 92.69 79 LEU A O 1
ATOM 627 N N . ASN A 1 80 ? -12.548 -18.420 -0.461 1.00 95.06 80 ASN A N 1
ATOM 628 C CA . ASN A 1 80 ? -13.400 -19.599 -0.265 1.00 95.06 80 ASN A CA 1
ATOM 629 C C . ASN A 1 80 ? -12.700 -20.751 0.477 1.00 95.06 80 ASN A C 1
ATOM 631 O O . ASN A 1 80 ? -13.369 -21.655 0.966 1.00 95.06 80 ASN A O 1
ATOM 635 N N . GLU A 1 81 ? -11.369 -20.723 0.563 1.00 96.69 81 GLU A N 1
ATOM 636 C CA . GLU A 1 81 ? -10.550 -21.728 1.254 1.00 96.69 81 GLU A CA 1
ATOM 637 C C . GLU A 1 81 ? -9.907 -21.162 2.529 1.00 96.69 81 GLU A C 1
ATOM 639 O O . GLU A 1 81 ? -9.175 -21.859 3.235 1.00 96.69 81 GLU A O 1
ATOM 644 N N . PHE A 1 82 ? -10.155 -19.888 2.842 1.00 96.19 82 PHE A N 1
ATOM 645 C CA . PHE A 1 82 ? -9.533 -19.225 3.974 1.00 96.19 82 PHE A CA 1
ATOM 646 C C . PHE A 1 82 ? -10.103 -19.746 5.295 1.00 96.19 82 PHE A C 1
ATOM 648 O O . PHE A 1 82 ? -11.275 -19.550 5.617 1.00 96.19 82 PHE A O 1
ATOM 655 N N . ILE A 1 83 ? -9.234 -20.354 6.102 1.00 96.81 83 ILE A N 1
ATOM 656 C CA . ILE A 1 83 ? -9.539 -20.762 7.473 1.00 96.81 83 ILE A CA 1
ATOM 657 C C . ILE A 1 83 ? -8.639 -19.947 8.409 1.00 96.81 83 ILE A C 1
ATOM 659 O O . ILE A 1 83 ? -7.414 -20.101 8.353 1.00 96.81 83 ILE A O 1
ATOM 663 N N . PRO A 1 84 ? -9.202 -19.086 9.278 1.00 95.81 84 PRO A N 1
ATOM 664 C CA . PRO A 1 84 ? -8.395 -18.268 10.166 1.00 95.81 84 PRO A CA 1
ATOM 665 C C . PRO A 1 84 ? -7.651 -19.151 11.166 1.00 95.81 84 PRO A C 1
ATOM 667 O O . PRO A 1 84 ? -8.225 -20.016 11.830 1.00 95.81 84 PRO A O 1
ATOM 670 N N . ASN A 1 85 ? -6.358 -18.900 11.327 1.00 96.69 85 ASN A N 1
ATOM 671 C CA . ASN A 1 85 ? -5.562 -19.591 12.331 1.00 96.69 85 ASN A CA 1
ATOM 672 C C . ASN A 1 85 ? -5.851 -19.048 13.751 1.00 96.69 85 ASN A C 1
ATOM 674 O O . ASN A 1 85 ? -6.639 -18.117 13.966 1.00 96.69 85 ASN A O 1
ATOM 678 N N . ARG A 1 86 ? -5.189 -19.622 14.765 1.00 97.75 86 ARG A N 1
ATOM 679 C CA . ARG A 1 86 ? -5.390 -19.243 16.175 1.00 97.75 86 ARG A CA 1
ATOM 680 C C . ARG A 1 86 ? -5.055 -17.774 16.462 1.00 97.75 86 ARG A C 1
ATOM 682 O O . ARG A 1 86 ? -5.713 -17.177 17.315 1.00 97.75 86 ARG A O 1
ATOM 689 N N . SER A 1 87 ? -4.035 -17.198 15.819 1.00 97.56 87 SER A N 1
ATOM 690 C CA . SER A 1 87 ? -3.663 -15.793 16.038 1.00 97.56 87 SER A CA 1
ATOM 691 C C . SER A 1 87 ? -4.644 -14.844 15.351 1.00 97.56 87 SER A C 1
ATOM 693 O O . SER A 1 87 ? -5.098 -13.903 15.992 1.00 97.56 87 SER A O 1
ATOM 695 N N . GLN A 1 88 ? -5.066 -15.142 14.122 1.00 96.56 88 GLN A N 1
ATOM 696 C CA . GLN A 1 88 ? -6.092 -14.384 13.398 1.00 96.56 88 GLN A CA 1
ATOM 697 C C . GLN A 1 88 ? -7.442 -14.418 14.123 1.00 96.56 88 GLN A C 1
ATOM 699 O O . GLN A 1 88 ? -8.067 -13.381 14.312 1.00 96.56 88 GLN A O 1
ATOM 704 N N . THR A 1 89 ? -7.856 -15.586 14.624 1.00 97.19 89 THR A N 1
ATOM 705 C CA . THR A 1 89 ? -9.089 -15.720 15.418 1.00 97.19 89 THR A CA 1
ATOM 706 C C . THR A 1 89 ? -9.025 -14.895 16.706 1.00 97.19 89 THR A C 1
ATOM 708 O O . THR A 1 89 ? -10.015 -14.288 17.111 1.00 97.19 89 THR A O 1
ATOM 711 N N . ARG A 1 90 ? -7.859 -14.860 17.364 1.00 97.06 90 ARG A N 1
ATOM 712 C CA . ARG A 1 90 ? -7.645 -14.047 18.568 1.00 97.06 90 ARG A CA 1
ATOM 713 C C . ARG A 1 90 ? -7.717 -12.556 18.255 1.00 97.06 90 ARG A C 1
ATOM 715 O O . ARG A 1 90 ? -8.435 -11.852 18.952 1.00 97.06 90 ARG A O 1
ATOM 722 N N . ALA A 1 91 ? -7.022 -12.113 17.208 1.00 95.50 91 ALA A N 1
ATOM 723 C CA . ALA A 1 91 ? -7.042 -10.725 16.761 1.00 95.50 91 ALA A CA 1
ATOM 724 C C . ALA A 1 91 ? -8.468 -10.285 16.405 1.00 95.50 91 ALA A C 1
ATOM 726 O O . ALA A 1 91 ? -8.924 -9.254 16.886 1.00 95.50 91 ALA A O 1
ATOM 727 N N . TYR A 1 92 ? -9.212 -11.113 15.664 1.00 95.06 92 TYR A N 1
ATOM 728 C CA . TYR A 1 92 ? -10.609 -10.828 15.348 1.00 95.06 92 TYR A CA 1
ATOM 729 C C . TYR A 1 92 ? -11.440 -10.609 16.614 1.00 95.06 92 TYR A C 1
ATOM 731 O O . TYR A 1 92 ? -12.099 -9.586 16.722 1.00 95.06 92 TYR A O 1
ATOM 739 N N . LYS A 1 93 ? -11.361 -11.518 17.598 1.00 96.75 93 LYS A N 1
ATOM 740 C CA . LYS A 1 93 ? -12.086 -11.394 18.876 1.00 96.75 93 LYS A CA 1
ATOM 741 C C . LYS A 1 93 ? -11.687 -10.159 19.689 1.00 96.75 93 LYS A C 1
ATOM 743 O O . LYS A 1 93 ? -12.539 -9.569 20.337 1.00 96.75 93 LYS A O 1
ATOM 748 N N . GLN A 1 94 ? -10.409 -9.792 19.675 1.00 95.81 94 GLN A N 1
ATOM 749 C CA . GLN A 1 94 ? -9.881 -8.659 20.438 1.00 95.81 94 GLN A CA 1
ATOM 750 C C . GLN A 1 94 ? -10.318 -7.298 19.879 1.00 95.81 94 GLN A C 1
ATOM 752 O O . GLN A 1 94 ? -10.358 -6.321 20.623 1.00 95.81 94 GLN A O 1
ATOM 757 N N . HIS A 1 95 ? -10.617 -7.234 18.583 1.00 94.88 95 HIS A N 1
ATOM 758 C CA . HIS A 1 95 ? -10.871 -5.986 17.867 1.00 94.88 95 HIS A CA 1
ATOM 759 C C . HIS A 1 95 ? -12.297 -5.902 17.295 1.00 94.8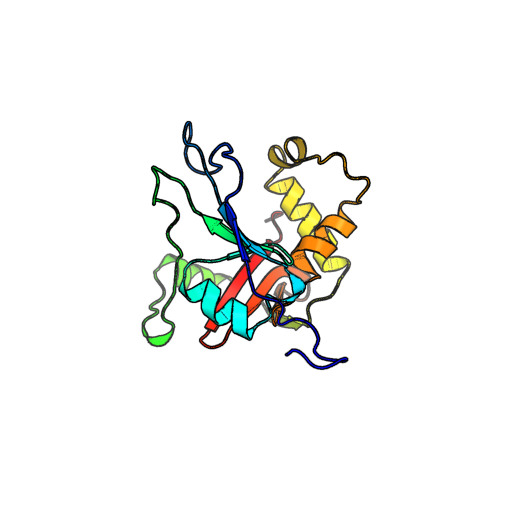8 95 HIS A C 1
ATOM 761 O O . HIS A 1 95 ? -12.544 -5.127 16.375 1.00 94.88 95 HIS A O 1
ATOM 767 N N . GLN A 1 96 ? -13.248 -6.684 17.823 1.00 95.69 96 GLN A N 1
ATOM 768 C CA . GLN A 1 96 ? -14.637 -6.712 17.328 1.00 95.69 96 GLN A CA 1
ATOM 769 C C . GLN A 1 96 ? -15.388 -5.391 17.520 1.00 95.69 96 GLN A C 1
ATOM 771 O O . GLN A 1 96 ? -16.375 -5.147 16.836 1.00 95.69 96 GLN A O 1
ATOM 776 N N . GLN A 1 97 ? -14.934 -4.552 18.448 1.00 95.88 97 GLN A N 1
ATOM 777 C CA . GLN A 1 97 ? -15.484 -3.225 18.707 1.00 95.88 97 GLN A CA 1
ATOM 778 C C . GLN A 1 97 ? -15.094 -2.188 17.648 1.00 95.88 97 GLN A C 1
ATOM 780 O O . GLN A 1 97 ? -15.682 -1.108 17.626 1.00 95.88 97 GLN A O 1
ATOM 785 N N . LEU A 1 98 ? -14.105 -2.485 16.793 1.00 97.12 98 LEU A N 1
ATOM 786 C CA . LEU A 1 98 ? -13.690 -1.551 15.755 1.00 97.12 98 LEU A CA 1
ATOM 787 C C . LEU A 1 98 ? -14.802 -1.384 14.720 1.00 97.12 98 LEU A C 1
ATOM 789 O O . LEU A 1 98 ? -15.301 -2.353 14.148 1.00 97.12 98 LEU A O 1
ATOM 793 N N . THR A 1 99 ? -15.142 -0.136 14.425 1.00 97.94 99 THR A N 1
ATOM 794 C CA . THR A 1 99 ? -16.046 0.209 13.327 1.00 97.94 99 THR A CA 1
ATOM 795 C C . THR A 1 99 ? -15.243 0.525 12.076 1.00 97.94 99 THR A C 1
ATOM 797 O O . THR A 1 99 ? -14.181 1.143 12.171 1.00 97.94 99 THR A O 1
ATOM 800 N N . THR A 1 100 ? -15.752 0.135 10.907 1.00 97.69 100 THR A N 1
ATOM 801 C CA . THR A 1 100 ? -15.086 0.365 9.618 1.00 97.69 100 THR A CA 1
ATOM 802 C C . THR A 1 100 ? -15.897 1.279 8.714 1.00 97.69 100 THR A C 1
ATOM 804 O O . THR A 1 100 ? -17.122 1.167 8.648 1.00 97.69 100 THR A O 1
ATOM 807 N N . HIS A 1 101 ? -15.207 2.164 7.995 1.00 97.75 101 HIS A N 1
ATOM 808 C CA . HIS A 1 101 ? -15.797 2.988 6.943 1.00 97.75 101 HIS A CA 1
ATOM 809 C C . HIS A 1 101 ? -14.947 2.908 5.680 1.00 97.75 101 HIS A C 1
ATOM 811 O O . HIS A 1 101 ? -13.721 2.991 5.741 1.00 97.75 101 HIS A O 1
ATOM 817 N N . ILE A 1 102 ? -15.617 2.748 4.541 1.00 98.31 102 ILE A N 1
ATOM 818 C CA . ILE A 1 102 ? -14.990 2.755 3.221 1.00 98.31 102 ILE A CA 1
ATOM 819 C C . ILE A 1 102 ? -15.188 4.145 2.628 1.00 98.31 102 ILE A C 1
ATOM 821 O O . ILE A 1 102 ? -16.315 4.637 2.557 1.00 98.31 102 ILE A O 1
ATOM 825 N N . LEU A 1 103 ? -14.091 4.769 2.220 1.00 97.81 103 LEU A N 1
ATOM 826 C CA . LEU A 1 103 ? -14.042 6.123 1.690 1.00 97.81 103 LEU A CA 1
ATOM 827 C C . LEU A 1 103 ? -13.379 6.114 0.305 1.00 97.81 103 LEU A C 1
ATOM 829 O O . LEU A 1 103 ? -12.529 5.255 0.036 1.00 97.81 103 LEU A O 1
ATOM 833 N N . PRO A 1 104 ? -13.735 7.061 -0.580 1.00 96.88 104 PRO A N 1
ATOM 834 C CA . PRO A 1 104 ? -12.944 7.297 -1.780 1.00 96.88 104 PRO A CA 1
ATOM 835 C C . PRO A 1 104 ? -11.503 7.652 -1.396 1.00 96.88 104 PRO A C 1
ATOM 837 O O . PRO A 1 104 ? -11.244 8.178 -0.313 1.00 96.88 104 PRO A O 1
ATOM 840 N N . VAL A 1 105 ? -10.561 7.364 -2.291 1.00 95.31 105 VAL A N 1
ATOM 841 C CA . VAL A 1 105 ? -9.180 7.812 -2.113 1.00 95.31 105 VAL A CA 1
ATOM 842 C C . VAL A 1 105 ? -9.119 9.326 -2.276 1.00 95.31 105 VAL A C 1
ATOM 844 O O . VAL A 1 105 ? -9.291 9.848 -3.374 1.00 95.31 105 VAL A O 1
ATOM 847 N N . ASP A 1 106 ? -8.869 10.011 -1.166 1.00 96.06 106 ASP A N 1
ATOM 848 C CA . ASP A 1 106 ? -8.662 11.454 -1.090 1.00 96.06 106 ASP A CA 1
ATOM 849 C C . ASP A 1 106 ? -7.710 11.772 0.075 1.00 96.06 106 ASP A C 1
ATOM 851 O O . ASP A 1 106 ? -7.299 10.893 0.840 1.00 96.06 106 ASP A O 1
ATOM 855 N N . PHE A 1 107 ? -7.319 13.033 0.206 1.00 96.88 107 PHE A N 1
ATOM 856 C CA . PHE A 1 107 ? -6.542 13.503 1.336 1.00 96.88 107 PHE A CA 1
ATOM 857 C C . PHE A 1 107 ? -7.444 13.864 2.510 1.00 96.88 107 PHE A C 1
ATOM 859 O O . PHE A 1 107 ? -8.243 14.799 2.451 1.00 96.88 107 PHE A O 1
ATOM 866 N N . HIS A 1 108 ? -7.214 13.185 3.628 1.00 97.44 108 HIS A N 1
ATOM 867 C CA . HIS A 1 108 ? -7.815 13.514 4.909 1.00 97.44 108 HIS A CA 1
ATOM 868 C C . HIS A 1 108 ? -6.718 13.864 5.910 1.00 97.44 108 HIS A C 1
ATOM 870 O O . HIS A 1 108 ? -5.839 13.049 6.185 1.00 97.44 108 HIS A O 1
ATOM 876 N N . GLU A 1 109 ? -6.804 15.048 6.513 1.00 97.25 109 GLU A N 1
ATOM 877 C CA . GLU A 1 109 ? -5.799 15.532 7.469 1.00 97.25 109 GLU A CA 1
ATOM 878 C C . GLU A 1 109 ? -5.576 14.545 8.630 1.00 97.25 109 GLU A C 1
ATOM 880 O O . GLU A 1 109 ? -4.443 14.222 8.974 1.00 97.25 109 GLU A O 1
ATOM 885 N N . ALA A 1 110 ? -6.652 13.974 9.182 1.00 97.56 110 ALA A N 1
ATOM 886 C CA . ALA A 1 110 ? -6.554 12.980 10.254 1.00 97.56 110 ALA A CA 1
ATOM 887 C C . ALA A 1 110 ? -5.832 11.689 9.817 1.00 97.56 110 ALA A C 1
ATOM 889 O O . ALA A 1 110 ? -5.140 11.065 10.622 1.00 97.56 110 ALA A O 1
ATOM 890 N N . HIS A 1 111 ? -5.979 11.284 8.550 1.00 98.19 111 HIS A N 1
ATOM 891 C CA . HIS A 1 111 ? -5.279 10.119 8.003 1.00 98.19 111 HIS A CA 1
ATOM 892 C C . HIS A 1 111 ? -3.791 10.429 7.832 1.00 98.19 111 HIS A C 1
ATOM 894 O O . HIS A 1 111 ? -2.957 9.627 8.245 1.00 98.19 111 HIS A O 1
ATOM 900 N N . TYR A 1 112 ? -3.455 11.609 7.304 1.00 97.75 112 TYR A N 1
ATOM 901 C CA . TYR A 1 112 ? -2.071 12.067 7.177 1.00 97.75 112 TYR A CA 1
ATOM 902 C C . TYR A 1 112 ? -1.363 12.149 8.537 1.00 97.75 112 TYR A C 1
ATOM 904 O O . TYR A 1 112 ? -0.257 11.636 8.689 1.00 97.75 112 TYR A O 1
ATOM 912 N N . GLN A 1 113 ? -2.010 12.718 9.557 1.00 97.25 113 GLN A N 1
ATOM 913 C CA . GLN A 1 113 ? -1.432 12.812 10.901 1.00 97.25 113 GLN A CA 1
ATOM 914 C C . GLN A 1 113 ? -1.135 11.435 11.503 1.00 97.25 113 GLN A C 1
ATOM 916 O O . GLN A 1 113 ? -0.070 11.243 12.095 1.00 97.25 113 GLN A O 1
ATOM 921 N N . LEU A 1 114 ? -2.045 10.471 11.328 1.00 97.75 114 LEU A N 1
ATOM 922 C CA . LEU A 1 114 ? -1.829 9.090 11.760 1.00 97.75 114 LEU A CA 1
ATOM 923 C C . LEU A 1 114 ? -0.682 8.432 10.978 1.00 97.75 114 LEU A C 1
ATOM 925 O O . LEU A 1 114 ? 0.168 7.779 11.580 1.00 97.75 114 LEU A O 1
ATOM 929 N N . TYR A 1 115 ? -0.622 8.639 9.660 1.00 96.81 115 TYR A N 1
ATOM 930 C CA . TYR A 1 115 ? 0.474 8.167 8.814 1.00 96.81 115 TYR A CA 1
ATOM 931 C C . TYR A 1 115 ? 1.822 8.728 9.282 1.00 96.81 115 TYR A C 1
ATOM 933 O O . TYR A 1 115 ? 2.741 7.958 9.536 1.00 96.81 115 TYR A O 1
ATOM 941 N N . ALA A 1 116 ? 1.939 10.041 9.482 1.00 94.50 116 ALA A N 1
ATOM 942 C CA . ALA A 1 116 ? 3.181 10.677 9.913 1.00 94.50 116 ALA A CA 1
ATOM 943 C C . ALA A 1 116 ? 3.644 10.182 11.297 1.00 94.50 116 ALA A C 1
ATOM 945 O O . ALA A 1 116 ? 4.840 10.015 11.536 1.00 94.50 116 ALA A O 1
ATOM 946 N N . GLN A 1 117 ? 2.709 9.929 12.220 1.00 94.50 117 GLN A N 1
ATOM 947 C CA . GLN A 1 117 ? 3.014 9.314 13.519 1.00 94.50 117 GLN A CA 1
ATOM 948 C C . GLN A 1 117 ? 3.520 7.878 13.360 1.00 94.50 117 GLN A C 1
ATOM 950 O O . GLN A 1 117 ? 4.561 7.535 13.920 1.00 94.50 117 GLN A O 1
ATOM 955 N N . TYR A 1 118 ? 2.826 7.068 12.558 1.00 95.56 118 TYR A N 1
ATOM 956 C CA . TYR A 1 118 ? 3.221 5.696 12.250 1.00 95.56 118 TYR A CA 1
ATOM 957 C C . TYR A 1 118 ? 4.616 5.636 11.609 1.00 95.56 118 TYR A C 1
ATOM 959 O O . TYR A 1 118 ? 5.456 4.848 12.046 1.00 95.56 118 TYR A O 1
ATOM 967 N N . GLN A 1 119 ? 4.888 6.499 10.622 1.00 92.62 119 GLN A N 1
ATOM 968 C CA . GLN A 1 119 ? 6.183 6.568 9.948 1.00 92.62 119 GLN A CA 1
ATOM 969 C C . GLN A 1 119 ? 7.306 6.887 10.935 1.00 92.62 119 GLN A C 1
ATOM 971 O O . GLN A 1 119 ? 8.278 6.141 10.996 1.00 92.62 119 GLN A O 1
ATOM 976 N N . ARG A 1 120 ? 7.154 7.919 11.774 1.00 91.06 120 ARG A N 1
ATOM 977 C CA . ARG A 1 120 ? 8.159 8.250 12.801 1.00 91.06 120 ARG A CA 1
ATOM 978 C C . ARG A 1 120 ? 8.393 7.097 13.777 1.00 91.06 120 ARG A C 1
ATOM 980 O O . ARG A 1 120 ? 9.531 6.763 14.073 1.00 91.06 120 ARG A O 1
ATOM 987 N N . ALA A 1 121 ? 7.330 6.441 14.234 1.00 91.94 121 ALA A N 1
ATOM 988 C CA . ALA A 1 121 ? 7.445 5.355 15.205 1.00 91.94 121 ALA A CA 1
ATOM 989 C C . ALA A 1 121 ? 8.074 4.068 14.638 1.00 91.94 121 ALA A C 1
ATOM 991 O O . ALA A 1 121 ? 8.670 3.296 15.388 1.00 91.94 121 ALA A O 1
ATOM 992 N N . ARG A 1 122 ? 7.909 3.787 13.338 1.00 88.56 122 ARG A N 1
ATOM 993 C CA . ARG A 1 122 ? 8.336 2.518 12.712 1.00 88.56 122 ARG A CA 1
ATOM 994 C C . ARG A 1 122 ? 9.548 2.622 11.803 1.00 88.56 122 ARG A C 1
ATOM 996 O O . ARG A 1 122 ? 10.183 1.601 11.546 1.00 88.56 122 ARG A O 1
ATOM 1003 N N . HIS A 1 123 ? 9.848 3.816 11.312 1.00 82.25 123 HIS A N 1
ATOM 1004 C CA . HIS A 1 123 ? 10.778 4.042 10.208 1.00 82.25 123 HIS A CA 1
ATOM 1005 C C . HIS A 1 123 ? 11.826 5.126 10.519 1.00 82.25 123 HIS A C 1
ATOM 1007 O O . HIS A 1 123 ? 12.429 5.671 9.595 1.00 82.25 123 HIS A O 1
ATOM 1013 N N . ASP A 1 124 ? 12.080 5.395 11.807 1.00 62.22 124 ASP A N 1
ATOM 1014 C CA . ASP A 1 124 ? 12.980 6.449 12.317 1.00 62.22 124 ASP A CA 1
ATOM 1015 C C . ASP A 1 124 ? 14.413 6.390 11.722 1.00 62.22 124 ASP A C 1
ATOM 1017 O O . ASP A 1 124 ? 15.063 7.420 11.542 1.00 62.22 124 ASP A O 1
ATOM 1021 N N . ASP A 1 125 ? 14.889 5.202 11.314 1.00 54.19 125 ASP A N 1
ATOM 1022 C CA . ASP A 1 125 ? 16.185 5.025 10.630 1.00 54.19 125 ASP A CA 1
ATOM 1023 C C . ASP A 1 125 ? 16.117 5.118 9.090 1.00 54.19 125 ASP A C 1
ATOM 1025 O O . ASP A 1 125 ? 17.095 5.519 8.456 1.00 54.19 125 ASP A O 1
ATOM 1029 N N . SER A 1 126 ? 14.990 4.779 8.449 1.00 52.34 126 SER A N 1
ATOM 1030 C CA . SER A 1 126 ? 14.887 4.743 6.976 1.00 52.34 126 SER A CA 1
ATOM 1031 C C . SER A 1 1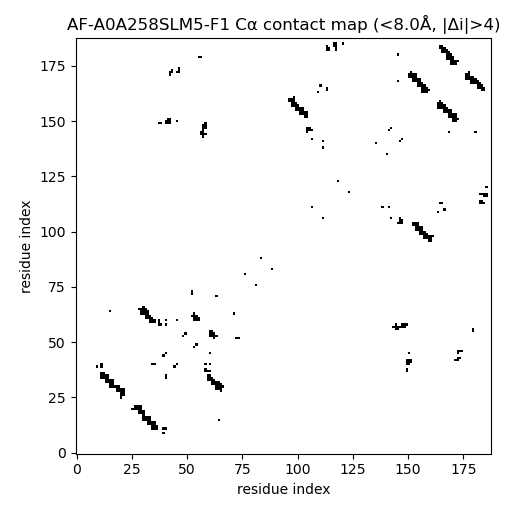26 ? 14.475 6.075 6.348 1.00 52.34 126 SER A C 1
ATOM 1033 O O . SER A 1 126 ? 14.781 6.306 5.182 1.00 52.34 126 SER A O 1
ATOM 1035 N N . MET A 1 127 ? 13.856 6.981 7.114 1.00 47.41 127 MET A N 1
ATOM 1036 C CA . MET A 1 127 ? 13.554 8.351 6.659 1.00 47.41 127 MET A CA 1
ATOM 1037 C C . MET A 1 127 ? 14.822 9.175 6.357 1.00 47.41 127 MET A C 1
ATOM 1039 O O . MET A 1 127 ? 14.747 10.190 5.677 1.00 47.41 127 MET A O 1
ATOM 1043 N N . LYS A 1 128 ? 16.004 8.739 6.820 1.00 44.88 128 LYS A N 1
ATOM 1044 C CA . LYS A 1 128 ? 17.291 9.389 6.508 1.00 44.88 128 LYS A CA 1
ATOM 1045 C C . LYS A 1 128 ? 17.930 8.911 5.202 1.00 44.88 128 LYS A C 1
ATOM 1047 O O . LYS A 1 128 ? 18.813 9.591 4.692 1.00 44.88 128 LYS A O 1
ATOM 1052 N N . ALA A 1 129 ? 17.541 7.740 4.692 1.00 40.66 129 ALA A N 1
ATOM 1053 C CA . ALA A 1 129 ? 18.212 7.101 3.557 1.00 40.66 129 ALA A CA 1
ATOM 1054 C C . ALA A 1 129 ? 17.551 7.402 2.202 1.00 40.66 129 ALA A C 1
ATOM 1056 O O . ALA A 1 129 ? 18.214 7.270 1.177 1.00 40.66 129 ALA A O 1
ATOM 1057 N N . ASP A 1 130 ? 16.284 7.824 2.208 1.00 42.62 130 ASP A N 1
ATOM 1058 C CA . ASP A 1 130 ? 15.518 8.201 1.011 1.00 42.62 130 ASP A CA 1
ATOM 1059 C C . ASP A 1 130 ? 15.078 9.670 1.067 1.00 42.62 130 ASP A C 1
ATOM 1061 O O . ASP A 1 130 ? 14.025 10.043 0.559 1.00 42.62 130 ASP A O 1
ATOM 1065 N N . ALA A 1 131 ? 15.887 10.517 1.718 1.00 42.22 131 ALA A N 1
ATOM 1066 C CA . ALA A 1 131 ? 15.817 11.960 1.524 1.00 42.22 131 ALA A CA 1
ATOM 1067 C C . ALA A 1 131 ? 16.271 12.246 0.086 1.00 42.22 131 ALA A C 1
ATOM 1069 O O . ALA A 1 131 ? 17.422 12.608 -0.171 1.00 42.22 131 ALA A O 1
ATOM 1070 N N . SER A 1 132 ? 15.376 11.977 -0.863 1.00 44.72 132 SER A N 1
ATOM 1071 C CA . SER A 1 132 ? 15.494 12.453 -2.222 1.00 44.72 132 SER A CA 1
ATOM 1072 C C . SER A 1 132 ? 15.706 13.963 -2.175 1.00 44.72 132 SER A C 1
ATOM 1074 O O . SER A 1 132 ? 15.160 14.689 -1.348 1.00 44.72 132 SER A O 1
ATOM 1076 N N . THR A 1 133 ? 16.546 14.426 -3.084 1.00 47.31 133 THR A N 1
ATOM 1077 C CA . THR A 1 133 ? 16.824 15.823 -3.435 1.00 47.31 133 THR A CA 1
ATOM 1078 C C . THR A 1 133 ? 15.596 16.612 -3.924 1.00 47.31 133 THR A C 1
ATOM 1080 O O . THR A 1 133 ? 15.768 17.626 -4.594 1.00 47.31 133 THR A O 1
ATOM 1083 N N . ASP A 1 134 ? 14.379 16.155 -3.635 1.00 56.91 134 ASP A N 1
ATOM 1084 C CA . ASP A 1 134 ? 13.144 16.739 -4.141 1.00 56.91 134 ASP A CA 1
ATOM 1085 C C . ASP A 1 134 ? 12.566 17.716 -3.113 1.00 56.91 134 ASP A C 1
ATOM 1087 O O . ASP A 1 134 ? 12.375 17.373 -1.948 1.00 56.91 134 ASP A O 1
ATOM 1091 N N . ASP A 1 135 ? 12.245 18.931 -3.560 1.00 64.94 135 ASP A N 1
ATOM 1092 C CA . ASP A 1 135 ? 11.621 20.008 -2.772 1.00 64.94 135 ASP A CA 1
ATOM 1093 C C . ASP A 1 135 ? 10.177 19.676 -2.293 1.00 64.94 135 ASP A C 1
ATOM 1095 O O . ASP A 1 135 ? 9.436 20.569 -1.88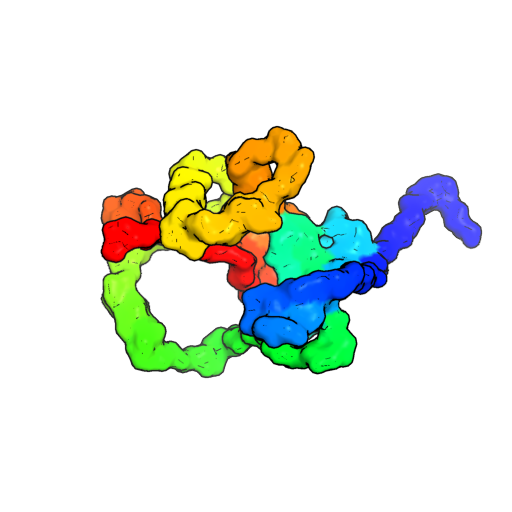1 1.00 64.94 135 ASP A O 1
ATOM 1099 N N . GLU A 1 136 ? 9.747 18.408 -2.359 1.00 75.06 136 GLU A N 1
ATOM 1100 C CA . GLU A 1 136 ? 8.405 17.958 -1.972 1.00 75.06 136 GLU A CA 1
ATOM 1101 C C . GLU A 1 136 ? 8.257 17.835 -0.450 1.00 75.06 136 GLU A C 1
ATOM 1103 O O . GLU A 1 136 ? 9.053 17.201 0.247 1.00 75.06 136 GLU A O 1
ATOM 1108 N N . THR A 1 137 ? 7.161 18.379 0.073 1.00 86.12 137 THR A N 1
ATOM 1109 C CA . THR A 1 137 ? 6.785 18.254 1.485 1.00 86.12 137 THR A CA 1
ATOM 1110 C C . THR A 1 137 ? 6.358 16.820 1.839 1.00 86.12 137 THR A C 1
ATOM 1112 O O . THR A 1 137 ? 5.833 16.083 1.005 1.00 86.12 137 THR A O 1
ATOM 1115 N N . GLU A 1 138 ? 6.477 16.419 3.112 1.00 87.25 138 GLU A N 1
ATOM 1116 C CA . GLU A 1 138 ? 6.013 15.098 3.595 1.00 87.25 138 GLU A CA 1
ATOM 1117 C C . GLU A 1 138 ? 4.529 14.823 3.267 1.00 87.25 138 GLU A C 1
ATOM 1119 O O . GLU A 1 138 ? 4.128 13.689 2.987 1.00 87.25 138 GLU A O 1
ATOM 1124 N N . ALA A 1 139 ? 3.701 15.872 3.262 1.00 90.75 139 ALA A N 1
ATOM 1125 C CA . ALA A 1 139 ? 2.292 15.782 2.898 1.00 90.75 139 ALA A CA 1
ATOM 1126 C C . ALA A 1 139 ? 2.087 15.528 1.394 1.00 90.75 139 ALA A C 1
ATOM 1128 O O . ALA A 1 139 ? 1.174 14.791 1.015 1.00 90.75 139 ALA A O 1
ATOM 1129 N N . GLU A 1 140 ? 2.922 16.106 0.529 1.00 90.88 140 GLU A N 1
ATOM 1130 C CA . GLU A 1 140 ? 2.901 15.843 -0.915 1.00 90.88 140 GLU A CA 1
ATOM 1131 C C . GLU A 1 140 ? 3.364 14.422 -1.224 1.00 90.88 140 GLU A C 1
ATOM 1133 O O . GLU A 1 140 ? 2.690 13.723 -1.980 1.00 90.88 140 GLU A O 1
ATOM 1138 N N . GLN A 1 141 ? 4.407 13.942 -0.545 1.00 89.50 141 GLN A N 1
ATOM 1139 C CA . GLN A 1 141 ? 4.846 12.549 -0.647 1.00 89.50 141 GLN A CA 1
ATOM 1140 C C . GLN A 1 141 ? 3.722 11.581 -0.245 1.00 89.50 141 GLN A C 1
ATOM 1142 O O . GLN A 1 141 ? 3.422 10.633 -0.974 1.00 89.50 141 GLN A O 1
ATOM 1147 N N . TYR A 1 142 ? 3.027 11.850 0.869 1.00 93.56 142 TYR A N 1
ATOM 1148 C CA . TYR A 1 142 ? 1.841 11.086 1.274 1.00 93.56 142 TYR A CA 1
ATOM 1149 C C . TYR A 1 142 ? 0.744 11.108 0.199 1.00 93.56 142 TYR A C 1
ATOM 1151 O O . TYR A 1 142 ? 0.190 10.059 -0.140 1.00 93.56 142 TYR A O 1
ATOM 1159 N N . ARG A 1 143 ? 0.449 12.279 -0.383 1.00 94.12 143 ARG A N 1
ATOM 1160 C CA . ARG A 1 143 ? -0.552 12.410 -1.454 1.00 94.12 143 ARG A CA 1
ATOM 1161 C C . ARG A 1 143 ? -0.170 11.603 -2.690 1.00 94.12 143 ARG A C 1
ATOM 1163 O O . ARG A 1 143 ? -1.009 10.878 -3.221 1.00 94.12 143 ARG A O 1
ATOM 1170 N N . ASN A 1 144 ? 1.075 11.720 -3.137 1.00 90.81 144 ASN A N 1
ATOM 1171 C CA . ASN A 1 144 ? 1.601 11.019 -4.304 1.00 90.81 144 ASN A CA 1
ATOM 1172 C C . ASN A 1 144 ? 1.599 9.498 -4.094 1.00 90.81 144 ASN A C 1
ATOM 1174 O O . ASN A 1 144 ? 1.312 8.741 -5.024 1.00 90.81 144 ASN A O 1
ATOM 1178 N N . PHE A 1 145 ? 1.861 9.052 -2.865 1.00 91.88 145 PHE A N 1
ATOM 1179 C CA . PHE A 1 145 ? 1.918 7.638 -2.526 1.00 91.88 145 PHE A CA 1
ATOM 1180 C C . PHE A 1 145 ? 0.534 6.999 -2.324 1.00 91.88 145 PHE A C 1
ATOM 1182 O O . PHE A 1 145 ? 0.273 5.933 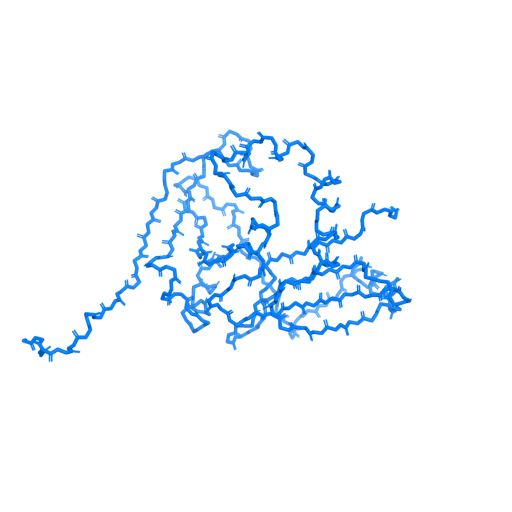-2.887 1.00 91.88 145 PHE A O 1
ATOM 1189 N N . LEU A 1 146 ? -0.351 7.625 -1.538 1.00 94.69 146 LEU A N 1
ATOM 1190 C CA . LEU A 1 146 ? -1.588 6.997 -1.049 1.00 94.69 146 LEU A CA 1
ATOM 1191 C C . LEU A 1 146 ? -2.881 7.657 -1.539 1.00 94.69 146 LEU A C 1
ATOM 1193 O O . LEU A 1 146 ? -3.908 6.983 -1.565 1.00 94.69 146 LEU A O 1
ATOM 1197 N N . CYS A 1 147 ? -2.845 8.926 -1.960 1.00 93.81 147 CYS A N 1
ATOM 1198 C CA . CYS A 1 147 ? -4.031 9.652 -2.440 1.00 93.81 147 CYS A CA 1
ATOM 1199 C C . CYS A 1 147 ? -4.148 9.697 -3.972 1.00 93.81 147 CYS A C 1
ATOM 1201 O O . CYS A 1 147 ? -5.098 10.269 -4.500 1.00 93.81 147 CYS A O 1
ATOM 1203 N N . GLN A 1 148 ? -3.191 9.125 -4.706 1.00 90.94 148 GLN A N 1
ATOM 1204 C CA . GLN A 1 148 ? -3.211 9.082 -6.165 1.00 90.94 148 GLN A CA 1
ATOM 1205 C C . GLN A 1 148 ? -3.152 7.642 -6.674 1.00 90.94 148 GLN A C 1
ATOM 1207 O O . GLN A 1 148 ? -2.236 6.884 -6.357 1.00 90.94 148 GLN A O 1
ATOM 1212 N N . SER A 1 149 ? -4.112 7.277 -7.523 1.00 91.38 149 SER A N 1
ATOM 1213 C CA . SER A 1 149 ? -4.178 5.957 -8.146 1.00 91.38 149 SER A CA 1
ATOM 1214 C C . SER A 1 149 ? -4.772 6.048 -9.550 1.00 91.38 149 SER A C 1
ATOM 1216 O O . SER A 1 149 ? -5.707 6.809 -9.784 1.00 91.38 149 SER A O 1
ATOM 1218 N N . ASN A 1 150 ? -4.225 5.263 -10.480 1.00 92.62 150 ASN A N 1
ATOM 1219 C CA . ASN A 1 150 ? -4.837 5.003 -11.792 1.00 92.62 150 ASN A CA 1
ATOM 1220 C C . ASN A 1 150 ? -5.695 3.722 -11.766 1.00 92.62 150 ASN A C 1
ATOM 1222 O O . ASN A 1 150 ? -6.325 3.361 -12.759 1.00 92.62 150 ASN A O 1
ATOM 1226 N N . VAL A 1 151 ? -5.688 3.023 -10.631 1.00 94.94 151 VAL A N 1
ATOM 1227 C CA . VAL A 1 151 ? -6.451 1.810 -10.350 1.00 94.94 151 VAL A CA 1
ATOM 1228 C C . VAL A 1 151 ? -7.607 2.189 -9.429 1.00 94.94 151 VAL A C 1
ATOM 1230 O O . VAL A 1 151 ? -7.502 3.124 -8.636 1.00 94.94 151 VAL A O 1
ATOM 1233 N N . GLU A 1 152 ? -8.716 1.471 -9.533 1.00 96.12 152 GLU A N 1
ATOM 1234 C CA . GLU A 1 152 ? -9.835 1.613 -8.612 1.00 96.12 152 GLU A CA 1
ATOM 1235 C C . GLU A 1 152 ? -9.378 1.267 -7.193 1.00 96.12 152 GLU A C 1
ATOM 1237 O O . GLU A 1 152 ? -8.966 0.143 -6.903 1.00 96.12 152 GLU A O 1
ATOM 1242 N N . SER A 1 153 ? -9.415 2.263 -6.314 1.00 97.06 153 SER A N 1
ATOM 1243 C CA . SER A 1 153 ? -8.858 2.172 -4.971 1.00 97.06 153 SER A CA 1
ATOM 1244 C C . SER A 1 153 ? -9.791 2.828 -3.963 1.00 97.06 153 SER A C 1
ATOM 1246 O O . SER A 1 153 ? -10.476 3.802 -4.279 1.00 97.06 153 SER A O 1
ATOM 1248 N N . VAL A 1 154 ? -9.779 2.316 -2.735 1.00 97.75 154 VAL A N 1
ATOM 1249 C CA . VAL A 1 154 ? -10.536 2.871 -1.607 1.00 97.75 154 VAL A CA 1
ATOM 1250 C C . VAL A 1 154 ? -9.671 2.931 -0.352 1.00 97.75 154 VAL A C 1
ATOM 1252 O O . VAL A 1 154 ? -8.710 2.173 -0.194 1.00 97.75 154 VAL A O 1
ATOM 1255 N N . LEU A 1 155 ? -10.039 3.834 0.552 1.00 98.25 155 LEU A N 1
ATOM 1256 C CA . LEU A 1 155 ? -9.522 3.884 1.913 1.00 98.25 155 LEU A CA 1
ATOM 1257 C C . LEU A 1 155 ? -10.495 3.145 2.830 1.00 98.25 155 LEU A C 1
ATOM 1259 O O . LEU A 1 155 ? -11.697 3.395 2.796 1.00 98.25 155 LEU A O 1
ATOM 1263 N N . VAL A 1 156 ? -9.980 2.257 3.672 1.00 98.50 156 VAL A N 1
ATOM 1264 C CA . VAL A 1 156 ? -10.739 1.619 4.748 1.00 98.50 156 VAL A CA 1
ATOM 1265 C C . VAL A 1 156 ? -10.204 2.148 6.065 1.00 98.50 156 VAL A C 1
ATOM 1267 O O . VAL A 1 156 ? -9.100 1.788 6.477 1.00 98.50 156 VAL A O 1
ATOM 1270 N N . GLU A 1 157 ? -10.967 3.014 6.723 1.00 98.19 157 GLU A N 1
ATOM 1271 C CA . GLU A 1 157 ? -10.630 3.482 8.062 1.00 98.19 157 GLU A CA 1
ATOM 1272 C C . GLU A 1 157 ? -11.270 2.603 9.135 1.00 98.19 157 GLU A C 1
ATOM 1274 O O . GLU A 1 157 ? -12.392 2.116 8.990 1.00 98.19 157 GLU A O 1
ATOM 1279 N N . PHE A 1 158 ? -10.541 2.424 10.230 1.00 98.31 158 PHE A N 1
ATOM 1280 C CA . PHE A 1 158 ? -10.949 1.670 11.402 1.00 98.31 158 PHE A CA 1
ATOM 1281 C C . PHE A 1 158 ? -10.936 2.614 12.594 1.00 98.31 158 PHE A C 1
ATOM 1283 O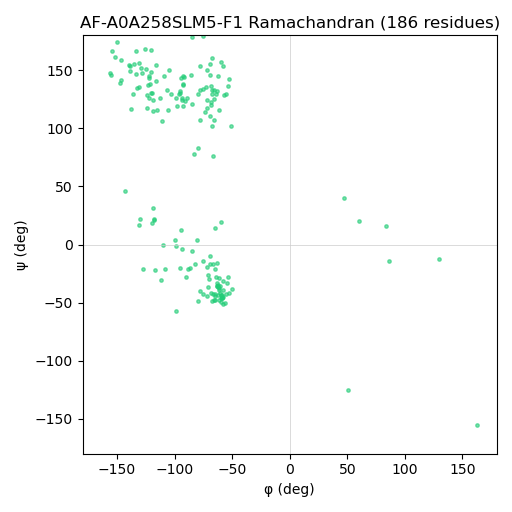 O . PHE A 1 158 ? -9.950 3.324 12.834 1.00 98.31 158 PHE A O 1
ATOM 1290 N N . ARG A 1 159 ? -12.035 2.613 13.345 1.00 97.88 159 ARG A N 1
ATOM 1291 C CA . ARG A 1 159 ? -12.218 3.473 14.509 1.00 97.88 159 ARG A CA 1
ATOM 1292 C C . ARG A 1 159 ? -12.520 2.662 15.756 1.00 97.88 159 ARG A C 1
ATOM 1294 O O . ARG A 1 159 ? -13.338 1.751 15.712 1.00 97.88 159 ARG A O 1
ATOM 1301 N N . ASP A 1 160 ? -11.895 3.041 16.861 1.00 96.81 160 ASP A N 1
ATOM 1302 C CA . ASP A 1 160 ? -12.177 2.522 18.197 1.00 96.81 160 ASP A CA 1
ATOM 1303 C C . ASP A 1 160 ? -12.933 3.588 18.991 1.00 96.81 160 ASP A C 1
ATOM 1305 O O . ASP A 1 160 ? -12.418 4.688 19.195 1.00 96.81 160 ASP A O 1
ATOM 1309 N N . HIS A 1 161 ? -14.184 3.315 19.367 1.00 95.19 161 HIS A N 1
ATOM 1310 C CA . HIS A 1 161 ? -15.066 4.292 20.025 1.00 95.19 161 HIS A CA 1
ATOM 1311 C C . HIS A 1 161 ? -15.081 5.680 19.336 1.00 95.19 161 HIS A C 1
ATOM 1313 O O . HIS A 1 161 ? -15.070 6.723 19.986 1.00 95.19 161 HIS A O 1
ATOM 1319 N N . GLY A 1 162 ? -15.075 5.694 17.996 1.00 95.62 162 GLY A N 1
ATOM 1320 C CA . GLY A 1 162 ? -15.070 6.907 17.162 1.00 95.62 162 GLY A CA 1
ATOM 1321 C C . GLY A 1 162 ? -13.684 7.502 16.871 1.00 95.62 162 GLY A C 1
ATOM 1322 O O . GLY A 1 162 ? -13.540 8.295 15.934 1.00 95.62 162 GLY A O 1
ATOM 1323 N N . ARG A 1 163 ? -12.644 7.085 17.597 1.00 96.44 163 ARG A N 1
ATOM 1324 C CA . ARG A 1 163 ? -11.257 7.518 17.386 1.00 96.44 163 ARG A CA 1
ATOM 1325 C C . ARG A 1 163 ? -10.627 6.757 16.225 1.00 96.44 163 ARG A C 1
ATOM 1327 O O . ARG A 1 163 ? -10.674 5.535 16.211 1.00 96.44 163 ARG A O 1
ATOM 1334 N N . LEU A 1 164 ? -10.018 7.459 15.269 1.00 98.00 164 LEU A N 1
ATOM 1335 C CA . LEU A 1 164 ? -9.286 6.833 14.163 1.00 98.00 164 LEU A CA 1
ATOM 1336 C C . LEU A 1 164 ? -8.045 6.100 14.689 1.00 98.00 164 LEU A C 1
ATOM 1338 O O . LEU A 1 164 ? -7.223 6.714 15.365 1.00 98.00 164 LEU A O 1
ATOM 1342 N N . VAL A 1 165 ? -7.914 4.811 14.366 1.00 97.94 165 VAL A N 1
ATOM 1343 C CA . VAL A 1 165 ? -6.799 3.971 14.843 1.00 97.94 165 VAL A CA 1
ATOM 1344 C C . VAL A 1 165 ? -6.048 3.246 13.736 1.00 97.94 165 VAL A C 1
ATOM 1346 O O . VAL A 1 165 ? -4.909 2.848 13.946 1.00 97.94 165 VAL A O 1
ATOM 1349 N N . MET A 1 166 ? -6.644 3.059 12.560 1.00 98.25 166 MET A N 1
ATOM 1350 C CA . MET A 1 166 ? -5.975 2.419 11.428 1.00 98.25 166 MET A CA 1
ATOM 1351 C C . MET A 1 166 ? -6.619 2.856 10.119 1.00 98.25 166 MET A C 1
ATOM 1353 O O . MET A 1 166 ? -7.825 3.089 10.061 1.00 98.25 166 MET A O 1
ATOM 1357 N N . VAL A 1 167 ? -5.812 2.938 9.067 1.00 98.56 167 VAL A N 1
ATOM 1358 C CA . VAL A 1 167 ? -6.274 3.133 7.694 1.00 98.56 167 VAL A CA 1
ATOM 1359 C C . VAL A 1 167 ? -5.552 2.135 6.801 1.00 98.56 167 VAL A C 1
ATOM 1361 O O . VAL A 1 167 ? -4.336 1.960 6.903 1.00 98.56 167 VAL A O 1
ATOM 1364 N N . SER A 1 168 ? -6.306 1.481 5.924 1.00 98.19 168 SER A N 1
ATOM 1365 C CA . SER A 1 168 ? -5.775 0.611 4.881 1.00 98.19 168 SER A CA 1
ATOM 1366 C C . SER A 1 168 ? -6.177 1.136 3.509 1.00 98.19 168 SER A C 1
ATOM 1368 O O . SER A 1 168 ? -7.346 1.429 3.273 1.00 98.19 168 SER A O 1
ATOM 1370 N N . VAL A 1 169 ? -5.207 1.253 2.609 1.00 97.69 169 VAL A N 1
ATOM 1371 C CA . VAL A 1 169 ? -5.428 1.541 1.193 1.00 97.69 169 VAL A CA 1
ATOM 1372 C C . VAL A 1 169 ? -5.490 0.214 0.456 1.00 97.69 169 VAL A C 1
ATOM 1374 O O . VAL A 1 169 ? -4.553 -0.590 0.543 1.00 97.69 169 VAL A O 1
ATOM 1377 N N . ILE A 1 170 ? -6.584 -0.020 -0.263 1.00 97.31 170 ILE A N 1
ATOM 1378 C CA . ILE A 1 170 ? -6.791 -1.252 -1.024 1.00 97.31 170 ILE A CA 1
ATOM 1379 C C . ILE A 1 170 ? -7.175 -0.950 -2.470 1.00 97.31 170 ILE A C 1
ATOM 1381 O O . ILE A 1 170 ? -7.859 0.035 -2.748 1.00 97.31 170 ILE A O 1
ATOM 1385 N N . ASP A 1 171 ? -6.753 -1.826 -3.377 1.00 97.00 171 ASP A N 1
ATOM 1386 C CA . ASP A 1 171 ? -7.248 -1.861 -4.752 1.00 97.00 171 ASP A CA 1
ATOM 1387 C C . ASP A 1 171 ? -8.403 -2.826 -4.892 1.00 97.00 171 ASP A C 1
ATOM 1389 O O . ASP A 1 171 ? -8.378 -3.915 -4.312 1.00 97.00 171 ASP A O 1
ATOM 1393 N N . ILE A 1 172 ? -9.342 -2.460 -5.754 1.00 96.94 172 ILE A N 1
ATOM 1394 C CA . ILE A 1 172 ? -10.358 -3.356 -6.279 1.00 96.94 172 ILE A CA 1
ATOM 1395 C C . ILE A 1 172 ? -9.880 -3.831 -7.651 1.00 96.94 172 ILE A C 1
ATOM 1397 O O . ILE A 1 172 ? -9.633 -3.035 -8.555 1.00 96.94 172 ILE A O 1
ATOM 1401 N N . VAL A 1 173 ? -9.702 -5.142 -7.797 1.00 95.88 173 VAL A N 1
ATOM 1402 C CA . VAL A 1 173 ? -9.295 -5.780 -9.056 1.00 95.88 173 VAL A CA 1
ATOM 1403 C C . VAL A 1 173 ? -10.354 -6.786 -9.491 1.00 95.88 173 VAL A C 1
ATOM 1405 O O . VAL A 1 173 ? -11.244 -7.145 -8.722 1.00 95.88 173 VAL A O 1
ATOM 1408 N N . ARG A 1 174 ? -10.267 -7.257 -10.740 1.00 95.25 174 ARG A N 1
ATOM 1409 C CA . ARG A 1 174 ? -11.296 -8.114 -11.355 1.00 95.25 174 ARG A CA 1
ATOM 1410 C C . ARG A 1 174 ? -11.700 -9.322 -10.497 1.00 95.25 174 ARG A C 1
ATOM 1412 O O . ARG A 1 174 ? -12.869 -9.690 -10.501 1.00 95.25 174 ARG A O 1
ATOM 1419 N N . ASP A 1 175 ? -10.750 -9.954 -9.814 1.00 92.75 175 ASP A N 1
ATOM 1420 C CA . ASP A 1 175 ? -10.948 -11.197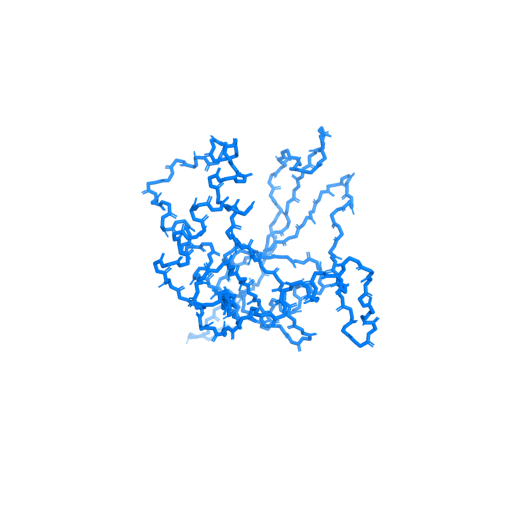 -9.064 1.00 92.75 175 ASP A CA 1
ATOM 1421 C C . ASP A 1 175 ? -10.641 -11.076 -7.561 1.00 92.75 175 ASP A C 1
ATOM 1423 O O . ASP A 1 175 ? -10.454 -12.089 -6.886 1.00 92.75 175 ASP A O 1
ATOM 1427 N N . GLY A 1 176 ? -10.610 -9.857 -7.008 1.00 94.75 176 GLY A N 1
ATOM 1428 C CA . GLY A 1 176 ? -10.407 -9.674 -5.573 1.00 94.75 176 GLY A CA 1
ATOM 1429 C C . GLY A 1 176 ? -9.995 -8.269 -5.154 1.00 94.75 176 GLY A C 1
ATOM 1430 O O . GLY A 1 176 ? -10.264 -7.281 -5.834 1.00 94.75 176 GLY A O 1
ATOM 1431 N N . ILE A 1 177 ? -9.325 -8.202 -4.004 1.00 95.56 177 ILE A N 1
ATOM 1432 C CA . ILE A 1 177 ? -8.758 -6.970 -3.454 1.00 95.56 177 ILE A CA 1
ATOM 1433 C C . ILE A 1 177 ? -7.252 -7.122 -3.252 1.00 95.56 177 ILE A C 1
ATOM 1435 O O . ILE A 1 177 ? -6.778 -8.198 -2.879 1.00 95.56 177 ILE A O 1
ATOM 1439 N N . SER A 1 178 ? -6.500 -6.045 -3.466 1.00 95.25 178 SER A N 1
ATOM 1440 C CA . SER A 1 178 ? -5.063 -5.995 -3.173 1.00 95.25 178 SER A CA 1
ATOM 1441 C C . SER A 1 178 ? -4.800 -5.027 -2.033 1.00 95.25 178 SER A C 1
ATOM 1443 O O . SER A 1 178 ? -5.175 -3.862 -2.117 1.00 95.25 178 SER A O 1
ATOM 1445 N N . ALA A 1 179 ? -4.112 -5.480 -0.986 1.00 94.81 179 ALA A N 1
ATOM 1446 C CA . ALA A 1 179 ? -3.612 -4.586 0.051 1.00 94.81 179 ALA A CA 1
ATOM 1447 C C . ALA A 1 179 ? -2.435 -3.771 -0.504 1.00 94.81 179 ALA A C 1
ATOM 1449 O O . ALA A 1 179 ? -1.465 -4.350 -0.996 1.00 94.81 179 ALA A O 1
ATOM 1450 N N . VAL A 1 180 ? -2.529 -2.442 -0.440 1.00 95.44 180 VAL A N 1
ATOM 1451 C CA . VAL A 1 180 ? -1.495 -1.526 -0.949 1.00 95.44 180 VAL A CA 1
ATOM 1452 C C . VAL A 1 180 ? -0.622 -1.050 0.202 1.00 95.44 180 VAL A C 1
ATOM 1454 O O . VAL A 1 180 ? 0.587 -1.270 0.198 1.00 95.44 180 VAL A O 1
ATOM 1457 N N . TYR A 1 181 ? -1.237 -0.435 1.212 1.00 96.00 181 TYR A N 1
ATOM 1458 C CA . TYR A 1 181 ? -0.531 0.054 2.391 1.00 96.00 181 TYR A CA 1
ATOM 1459 C C . TYR A 1 181 ? -1.474 0.144 3.588 1.00 96.00 181 TYR A C 1
ATOM 1461 O O . TYR A 1 181 ? -2.645 0.482 3.429 1.00 96.00 181 TYR A O 1
ATOM 1469 N N . THR A 1 182 ? -0.964 -0.121 4.787 1.00 97.06 182 THR A N 1
ATOM 1470 C CA . THR A 1 182 ? -1.728 0.007 6.032 1.00 97.06 182 THR A CA 1
ATOM 1471 C C . THR A 1 182 ? -0.867 0.698 7.074 1.00 97.06 182 THR A C 1
ATOM 1473 O O . THR A 1 182 ? 0.259 0.274 7.325 1.00 97.06 182 THR A O 1
ATOM 1476 N N . PHE A 1 183 ? -1.414 1.729 7.706 1.00 97.62 183 PHE A N 1
ATOM 1477 C CA . PHE A 1 183 ? -0.796 2.438 8.822 1.00 97.62 183 PHE A CA 1
ATOM 1478 C C . PHE A 1 183 ? -1.793 2.542 9.972 1.00 97.62 183 PHE A C 1
ATOM 1480 O O . PHE A 1 183 ? -3.010 2.509 9.773 1.00 97.62 183 PHE A O 1
ATOM 1487 N N . TYR A 1 184 ? -1.275 2.607 11.191 1.00 97.50 184 TYR A N 1
ATOM 1488 C CA . TYR A 1 184 ? -2.085 2.490 12.394 1.00 97.50 184 TYR A CA 1
ATOM 1489 C C . TYR A 1 184 ? -1.441 3.180 13.587 1.00 97.50 184 TYR A C 1
ATOM 1491 O O . TYR A 1 184 ? -0.266 3.536 13.568 1.00 97.50 184 TYR A O 1
ATOM 1499 N N . ASP A 1 185 ? -2.236 3.359 14.629 1.00 96.50 185 ASP A N 1
ATOM 1500 C CA . ASP A 1 185 ? -1.812 3.944 15.886 1.00 96.50 185 ASP A CA 1
ATOM 1501 C C . ASP A 1 185 ? -0.838 3.008 16.616 1.00 96.50 185 ASP A C 1
ATOM 1503 O O . ASP A 1 185 ? -1.164 1.863 16.935 1.00 96.50 185 ASP A O 1
ATOM 1507 N N . THR A 1 186 ? 0.373 3.499 16.870 1.00 93.75 186 THR A N 1
ATOM 1508 C CA . THR A 1 186 ? 1.441 2.763 17.556 1.00 93.75 186 THR A CA 1
ATOM 1509 C C . THR A 1 186 ? 1.578 3.132 19.031 1.00 93.75 186 THR A C 1
ATOM 1511 O O . THR A 1 186 ? 2.520 2.671 19.665 1.00 93.75 186 THR A O 1
ATOM 1514 N N . SER A 1 187 ? 0.703 3.986 19.569 1.00 85.19 187 SER A N 1
ATOM 1515 C CA . SER A 1 187 ? 0.784 4.488 20.951 1.00 85.19 187 SER A CA 1
ATOM 1516 C C . SER A 1 187 ? 0.233 3.529 22.019 1.00 85.19 187 SER A C 1
ATOM 1518 O O . SER A 1 187 ? 0.190 3.892 23.194 1.00 85.19 187 SER A O 1
ATOM 1520 N N . GLY A 1 188 ? -0.181 2.322 21.615 1.00 62.84 188 GLY A N 1
ATOM 1521 C CA . GLY A 1 188 ? -0.717 1.270 22.487 1.00 62.84 188 GLY A CA 1
ATOM 1522 C C . GLY A 1 188 ? 0.331 0.376 23.134 1.00 62.84 188 GLY A C 1
ATOM 1523 O O . GLY A 1 188 ? 1.392 0.144 22.511 1.00 62.84 188 GLY A O 1
#

Nearest PDB structures (foldseek):
  7wg1-assembly2_B  TM=6.800E-01  e=4.437E-09  Kluyveromyces lactis NRRL Y-1140
  7tif-assembly10_J  TM=6.822E-01  e=6.660E-09  Saccharomyces cerevisiae
  1xf8-assembly1_A  TM=6.072E-01  e=2.818E-02  Weissella viridescens
  7z6a-assembly1_A  TM=6.038E-01  e=4.751E-02  Weissella viridescens
  1xe4-assembly1_A  TM=5.517E-01  e=2.818E-02  Weissella viridescens

Sequence (188 aa):
MTLPGDQPLQKLQFYVTTGYSCGYLPNKLAQSLIAAPQHLVNTEIYSGLIQQGFRRSGKFAYRPHCENCRECVPVRIVLNEFIPNRSQTRAYKQHQQLTTHILPVDFHEAHYQLYAQYQRARHDDSMKADASTDDETEAEQYRNFLCQSNVESVLVEFRDHGRLVMVSVIDIVRDGISAVYTFYDTSG

Secondary structure (DSSP, 8-state):
---TT-------EEEEPPPEE-SSSTT-EE-EEEEESGGG--HHHHHHHHHTT-EEETTEEEEE--TT----PPP---GGG----HHHHHHHHHTTT-EEEEEES---HHHHHHHHHHHHHHHTTGGGT---S----HHHHHHHHHS--SS-EEEEEEEETTEEEEEEEEEEETTEEEEEEEEE----

Radius of gyration: 19.15 Å; Cα contacts (8 Å, |Δi|>4): 257; chains: 1; bounding box: 40×42×66 Å

Foldseek 3Di:
DDDPPPDPPDDWDWDKDDWDADPPDHPFTWIKIKIDDLLVCAQANVLVVVVVVWADFQSIIIHIDGPPDDPSDDDDDDPVPDDDDPVRVVVCVVQVQKDKDKAFQADDPLQLVQVVQQCCVPPVPPVVVPPPPDPDDSSRVCCSGGRHYSFAKIKMFIDHVNHTFKIWIWGDHPPGIHTRDMTGDPPD

Mean predicted aligned error: 6.53 Å

Solvent-accessible surface area (backbone atoms only — not comparable to full-atom values): 11298 Å² total; per-residue (Å²): 135,87,59,98,79,63,72,75,84,81,67,85,42,78,46,74,52,73,78,42,79,33,94,87,44,86,98,37,70,31,23,37,36,34,51,31,64,42,89,71,46,28,36,71,55,41,43,55,38,45,76,74,50,37,48,62,59,32,54,46,39,32,26,85,54,32,94,91,58,77,84,86,66,79,85,83,78,59,73,96,75,65,71,79,50,76,65,55,50,48,52,50,66,77,49,66,76,50,45,77,47,81,40,75,56,57,91,47,72,73,58,50,54,44,40,56,51,29,45,53,78,75,34,70,75,56,67,71,77,68,66,61,96,59,96,68,49,75,66,51,52,48,38,54,44,70,39,38,63,54,40,51,51,34,31,40,38,32,19,53,93,84,43,82,42,34,42,34,37,34,35,57,38,88,91,50,73,43,84,65,51,72,44,39,69,75,90,119

pLDDT: mean 89.47, std 14.37, range [40.66, 98.56]